Protein AF-A0AAW1P3S4-F1 (afdb_monomer_lite)

pLDDT: mean 70.63, std 23.78, range [25.47, 98.31]

Radius of gyration: 31.67 Å; chains: 1; bounding box: 69×61×86 Å

Organism: NCBI:txid41462

Sequence (325 aa):
MLLPRWRQVPISRTLTPLRHSQPLQQLAGEISSHFHPIKAVQPSPVVWQQAASTSLLALCNQLYSINLAQPHHYIGNRYQAPRGQLGAGMKVVLEMVEVKNTSPFQQHATMTRRGKPRVHYALSDRGPRQQVPTYWVPQLQMEMLAGGASSALLVSRSATKGMTLFRMARDDSYLRQMLAIISRFYRTYVRRNCRPPYNMFSERPDYQQFLRHTASLARETPALLHQPVLPGRRAVHRIFAEWEGSHFRDGQEVDHENGNYLDNTRGNLHAVSRTENLRNRGLLASNTSGYKGVSWSGRNQKWEARVRVNGRQTFLCYFNSAMEV

InterPro domains:
  IPR011335 Restriction endonuclease type II-like [SSF52980] (129-193)
  IPR011604 PD-(D/E)XK endonuclease-like domain superfamily [G3DSA:3.90.320.10] (67-194)
  IPR044925 His-Me finger superfamily [SSF54060] (235-282)

Structure (mmCIF, N/CA/C/O backbone):
data_AF-A0AAW1P3S4-F1
#
_entry.id   AF-A0AAW1P3S4-F1
#
loop_
_atom_site.group_PDB
_atom_site.id
_atom_site.type_symbol
_atom_site.label_atom_id
_atom_site.label_alt_id
_atom_site.label_comp_id
_atom_site.label_asym_id
_atom_site.label_entity_id
_atom_site.label_seq_id
_atom_site.pdbx_PDB_ins_code
_atom_site.Cartn_x
_atom_site.Cartn_y
_atom_site.Cartn_z
_atom_site.occupancy
_atom_site.B_iso_or_equiv
_atom_site.auth_seq_id
_atom_site.auth_comp_id
_atom_site.auth_asym_id
_atom_site.auth_atom_id
_atom_site.pdbx_PDB_model_num
ATOM 1 N N . MET A 1 1 ? 31.828 6.761 11.246 1.00 32.53 1 MET A N 1
ATOM 2 C CA . MET A 1 1 ? 30.694 6.146 10.520 1.00 32.53 1 MET A CA 1
ATOM 3 C C . MET A 1 1 ? 31.063 4.697 10.244 1.00 32.53 1 MET A C 1
ATOM 5 O O . MET A 1 1 ? 31.943 4.455 9.434 1.00 32.53 1 MET A O 1
ATOM 9 N N . LEU A 1 2 ? 30.498 3.751 10.996 1.00 25.83 2 LEU A N 1
ATOM 10 C CA . LEU A 1 2 ? 30.791 2.319 10.873 1.00 25.83 2 LEU A CA 1
ATOM 11 C C . LEU A 1 2 ? 29.570 1.639 10.247 1.00 25.83 2 LEU A C 1
ATOM 13 O O . LEU A 1 2 ? 28.498 1.634 10.844 1.00 25.83 2 LEU A O 1
ATOM 17 N N . LEU A 1 3 ? 29.732 1.118 9.031 1.00 25.80 3 LEU A N 1
ATOM 18 C CA . LEU A 1 3 ? 28.749 0.271 8.351 1.00 25.80 3 LEU A CA 1
ATOM 19 C C . LEU A 1 3 ? 28.981 -1.200 8.745 1.00 25.80 3 LEU A C 1
ATOM 21 O O . LEU A 1 3 ? 30.133 -1.589 8.968 1.00 25.80 3 LEU A O 1
ATOM 25 N N . PRO A 1 4 ? 27.935 -2.042 8.818 1.00 28.98 4 PRO A N 1
ATOM 26 C CA . PRO A 1 4 ? 28.106 -3.450 9.138 1.00 28.98 4 PRO A CA 1
ATOM 27 C C . PRO A 1 4 ? 28.805 -4.187 7.985 1.00 28.98 4 PRO A C 1
ATOM 29 O O . PRO A 1 4 ? 28.367 -4.154 6.835 1.00 28.98 4 PRO A O 1
ATOM 32 N N . ARG A 1 5 ? 29.916 -4.859 8.316 1.00 25.47 5 ARG A N 1
ATOM 33 C CA . ARG A 1 5 ? 30.630 -5.800 7.446 1.00 25.47 5 ARG A CA 1
ATOM 34 C C . ARG A 1 5 ? 29.744 -7.021 7.195 1.00 25.47 5 ARG A C 1
ATOM 36 O O . ARG A 1 5 ? 29.386 -7.722 8.139 1.00 25.47 5 ARG A O 1
ATOM 43 N N . TRP A 1 6 ? 29.456 -7.317 5.932 1.00 27.09 6 TRP A N 1
ATOM 44 C CA . TRP A 1 6 ? 28.942 -8.622 5.523 1.00 27.09 6 TRP A CA 1
ATOM 45 C C . TRP A 1 6 ? 30.033 -9.666 5.795 1.00 27.09 6 TRP A C 1
ATOM 47 O O . TRP A 1 6 ? 31.098 -9.625 5.178 1.00 27.09 6 TRP A O 1
ATOM 57 N N . ARG A 1 7 ? 29.812 -10.562 6.765 1.00 26.94 7 ARG A N 1
ATOM 58 C CA . ARG A 1 7 ? 30.702 -11.706 6.992 1.00 26.94 7 ARG A CA 1
ATOM 59 C C . ARG A 1 7 ? 30.534 -12.682 5.828 1.00 26.94 7 ARG A C 1
ATOM 61 O O . ARG A 1 7 ? 29.434 -13.163 5.579 1.00 26.94 7 ARG A O 1
ATOM 68 N N . GLN A 1 8 ? 31.632 -12.957 5.129 1.00 29.44 8 GLN A N 1
ATOM 69 C CA . GLN A 1 8 ? 31.740 -14.101 4.232 1.00 29.44 8 GLN A CA 1
ATOM 70 C C . GLN A 1 8 ? 31.578 -15.378 5.064 1.00 29.44 8 GLN A C 1
ATOM 72 O O . GLN A 1 8 ? 32.288 -15.562 6.052 1.00 29.44 8 GLN A O 1
ATOM 77 N N . VAL A 1 9 ? 30.642 -16.244 4.680 1.00 27.80 9 VAL A N 1
ATOM 78 C CA . VAL A 1 9 ? 30.595 -17.624 5.173 1.00 27.80 9 VAL A CA 1
ATOM 79 C C . VAL A 1 9 ? 31.519 -18.444 4.264 1.00 27.80 9 VAL A C 1
ATOM 81 O O . VAL A 1 9 ? 31.334 -18.400 3.045 1.00 27.80 9 VAL A O 1
ATOM 84 N N . PRO A 1 10 ? 32.537 -19.141 4.797 1.00 28.09 10 PRO A N 1
ATOM 85 C CA . PRO A 1 10 ? 33.419 -19.958 3.979 1.00 28.09 10 PRO A CA 1
ATOM 86 C C . PRO A 1 10 ? 32.673 -21.206 3.493 1.00 28.09 10 PRO A C 1
ATOM 88 O O . PRO A 1 10 ? 32.107 -21.953 4.286 1.00 28.09 10 PRO A O 1
ATOM 91 N N . ILE A 1 11 ? 32.691 -21.434 2.180 1.00 29.59 11 ILE A N 1
ATOM 92 C CA . ILE A 1 11 ? 32.280 -22.702 1.571 1.00 29.59 11 ILE A CA 1
ATOM 93 C C . ILE A 1 11 ? 33.420 -23.691 1.835 1.00 29.59 11 ILE A C 1
ATOM 95 O O . ILE A 1 11 ? 34.515 -23.521 1.290 1.00 29.59 11 ILE A O 1
ATOM 99 N N . SER A 1 12 ? 33.201 -24.693 2.690 1.00 30.30 12 SER A N 1
ATOM 100 C CA . SER A 1 12 ? 34.172 -25.772 2.858 1.00 30.30 12 SER A CA 1
ATOM 101 C C . SER A 1 12 ? 34.238 -26.596 1.570 1.00 30.30 12 SER A C 1
ATOM 103 O O . SER A 1 12 ? 33.236 -27.044 1.013 1.00 30.30 12 SER A O 1
ATOM 105 N N . ARG A 1 13 ? 35.461 -26.741 1.058 1.00 38.34 13 ARG A N 1
ATOM 106 C CA . ARG A 1 13 ? 35.806 -27.598 -0.072 1.00 38.34 13 ARG A CA 1
ATOM 107 C C . ARG A 1 13 ? 35.905 -29.042 0.412 1.00 38.34 13 ARG A C 1
ATOM 109 O O . ARG A 1 13 ? 36.938 -29.409 0.955 1.00 38.34 13 ARG A O 1
ATOM 116 N N . THR A 1 14 ? 34.901 -29.856 0.121 1.00 32.72 14 THR A N 1
ATOM 117 C CA . THR A 1 14 ? 35.068 -31.304 -0.077 1.00 32.72 14 THR A CA 1
ATOM 118 C C . THR A 1 14 ? 34.010 -31.792 -1.063 1.00 32.72 14 THR A C 1
ATOM 120 O O . THR A 1 14 ? 32.901 -32.155 -0.690 1.00 32.72 14 THR A O 1
ATOM 123 N N . LEU A 1 15 ? 34.350 -31.787 -2.352 1.00 28.27 15 LEU A N 1
ATOM 124 C CA . LEU A 1 15 ? 33.624 -32.553 -3.363 1.00 28.27 15 LEU A CA 1
ATOM 125 C C . LEU A 1 15 ? 34.588 -33.576 -3.956 1.00 28.27 15 LEU A C 1
ATOM 127 O O . LEU A 1 15 ? 35.464 -33.241 -4.751 1.00 28.27 15 LEU A O 1
ATOM 131 N N . THR A 1 16 ? 34.429 -34.823 -3.528 1.00 32.97 16 THR A N 1
ATOM 132 C CA . THR A 1 16 ? 34.962 -36.011 -4.199 1.00 32.97 16 THR A CA 1
ATOM 133 C C . THR A 1 16 ? 34.108 -36.265 -5.451 1.00 32.97 16 THR A C 1
ATOM 135 O O . THR A 1 16 ? 32.886 -36.112 -5.377 1.00 32.97 16 THR A O 1
ATOM 138 N N . PRO A 1 17 ? 34.683 -36.630 -6.611 1.00 28.86 17 PRO A N 1
ATOM 139 C CA . PRO A 1 17 ? 33.903 -36.792 -7.832 1.00 28.86 17 PRO A CA 1
ATOM 140 C C . PRO A 1 17 ? 33.166 -38.137 -7.816 1.00 28.86 17 PRO A C 1
ATOM 142 O O . PRO A 1 17 ? 33.795 -39.194 -7.776 1.00 28.86 17 PRO A O 1
ATOM 145 N N . LEU A 1 18 ? 31.833 -38.111 -7.869 1.00 27.66 18 LEU A N 1
ATOM 146 C CA . LEU A 1 18 ? 31.027 -39.321 -8.030 1.00 27.66 18 LEU A CA 1
ATOM 147 C C . LEU A 1 18 ? 30.919 -39.691 -9.513 1.00 27.66 18 LEU A C 1
ATOM 149 O O . LEU A 1 18 ? 30.417 -38.926 -10.336 1.00 27.66 18 LEU A O 1
ATOM 153 N N . ARG A 1 19 ? 31.429 -40.887 -9.825 1.00 28.84 19 ARG A N 1
ATOM 154 C CA . ARG A 1 19 ? 31.231 -41.596 -11.091 1.00 28.84 19 ARG A CA 1
ATOM 155 C C . ARG A 1 19 ? 29.779 -42.073 -11.216 1.00 28.84 19 ARG A C 1
ATOM 157 O O . ARG A 1 19 ? 29.064 -42.222 -10.233 1.00 28.84 19 ARG A O 1
ATOM 164 N N . HIS A 1 20 ? 29.394 -42.299 -12.466 1.00 34.53 20 HIS A N 1
ATOM 165 C CA . HIS A 1 20 ? 28.090 -42.734 -12.953 1.00 34.53 20 HIS A CA 1
ATOM 166 C C . HIS A 1 20 ? 27.437 -43.931 -12.224 1.00 34.53 20 HIS A C 1
ATOM 168 O O . HIS A 1 20 ? 28.114 -44.811 -11.702 1.00 34.53 20 HIS A O 1
ATOM 174 N N . SER A 1 21 ? 26.102 -43.964 -12.379 1.00 34.25 21 SER A N 1
ATOM 175 C CA . SER A 1 21 ? 25.133 -45.079 -12.296 1.00 34.25 21 SER A CA 1
ATOM 176 C C . SER A 1 21 ? 24.647 -45.570 -10.920 1.00 34.25 21 SER A C 1
ATOM 178 O O . SER A 1 21 ? 25.308 -46.395 -10.309 1.00 34.25 21 SER A O 1
ATOM 180 N N . GLN A 1 22 ? 23.440 -45.135 -10.498 1.00 32.16 22 GLN A N 1
ATOM 181 C CA . GLN A 1 22 ? 22.228 -45.955 -10.208 1.00 32.16 22 GLN A CA 1
ATOM 182 C C . GLN A 1 22 ? 21.102 -45.141 -9.487 1.00 32.16 22 GLN A C 1
ATOM 184 O O . GLN A 1 22 ? 21.374 -44.032 -9.028 1.00 32.16 22 GLN A O 1
ATOM 189 N N . PRO A 1 23 ? 19.820 -45.596 -9.483 1.00 35.31 23 PRO A N 1
ATOM 190 C CA . PRO A 1 23 ? 18.620 -44.746 -9.338 1.00 35.31 23 PRO A CA 1
ATOM 191 C C . PRO A 1 23 ? 18.253 -44.332 -7.898 1.00 35.31 23 PRO A C 1
ATOM 193 O O . PRO A 1 23 ? 18.252 -45.139 -6.973 1.00 35.31 23 PRO A O 1
ATOM 196 N N . LEU A 1 24 ? 17.830 -43.073 -7.733 1.00 31.33 24 LEU A N 1
ATOM 197 C CA . LEU A 1 24 ? 17.338 -42.472 -6.484 1.00 31.33 24 LEU A CA 1
ATOM 198 C C . LEU A 1 24 ? 15.913 -42.945 -6.128 1.00 31.33 24 LEU A C 1
ATOM 200 O O . LEU A 1 24 ? 14.937 -42.254 -6.415 1.00 31.33 24 LEU A O 1
ATOM 204 N N . GLN A 1 25 ? 15.787 -44.097 -5.465 1.00 38.25 25 GLN A N 1
ATOM 205 C CA . GLN A 1 25 ? 14.556 -44.480 -4.747 1.00 38.25 25 GLN A CA 1
ATOM 206 C C . GLN A 1 25 ? 14.759 -44.878 -3.273 1.00 38.25 25 GLN A C 1
ATOM 208 O O . GLN A 1 25 ? 13.800 -45.255 -2.610 1.00 38.25 25 GLN A O 1
ATOM 213 N N . GLN A 1 26 ? 15.952 -44.716 -2.693 1.00 38.59 26 GLN A N 1
ATOM 214 C CA . GLN A 1 26 ? 16.195 -45.053 -1.280 1.00 38.59 26 GLN A CA 1
ATOM 215 C C . GLN A 1 26 ? 16.957 -43.962 -0.519 1.00 38.59 26 GLN A C 1
ATOM 217 O O . GLN A 1 26 ? 18.059 -44.177 -0.031 1.00 38.59 26 GLN A O 1
ATOM 222 N N . LEU A 1 27 ? 16.355 -42.776 -0.385 1.00 31.92 27 LEU A N 1
ATOM 223 C CA . LEU A 1 27 ? 16.784 -41.804 0.633 1.00 31.92 27 LEU A CA 1
ATOM 224 C C . LEU A 1 27 ? 15.627 -40.900 1.092 1.00 31.92 27 LEU A C 1
ATOM 226 O O . LEU A 1 27 ? 15.737 -39.680 1.140 1.00 31.92 27 LEU A O 1
ATOM 230 N N . ALA A 1 28 ? 14.486 -41.516 1.407 1.00 32.09 28 ALA A N 1
ATOM 231 C CA . ALA A 1 28 ? 13.336 -40.856 2.037 1.00 32.09 28 ALA A CA 1
ATOM 232 C C . ALA A 1 28 ? 13.070 -41.372 3.471 1.00 32.09 28 ALA A C 1
ATOM 234 O O . ALA A 1 28 ? 12.001 -41.137 4.023 1.00 32.09 28 ALA A O 1
ATOM 235 N N . GLY A 1 29 ? 14.028 -42.091 4.073 1.00 38.75 29 GLY A N 1
ATOM 236 C CA . GLY A 1 29 ? 13.798 -42.895 5.280 1.00 38.75 29 GLY A CA 1
ATOM 237 C C . GLY A 1 29 ? 14.190 -42.299 6.638 1.00 38.75 29 GLY A C 1
ATOM 238 O O . GLY A 1 29 ? 13.761 -42.850 7.641 1.00 38.75 29 GLY A O 1
ATOM 239 N N . GLU A 1 30 ? 14.959 -41.205 6.735 1.00 35.44 30 GLU A N 1
ATOM 240 C CA . GLU A 1 30 ? 15.585 -40.837 8.031 1.00 35.44 30 GLU A CA 1
ATOM 241 C C . GLU A 1 30 ? 15.463 -39.362 8.466 1.00 35.44 30 GLU A C 1
ATOM 243 O O . GLU A 1 30 ? 16.254 -38.876 9.268 1.00 35.44 30 GLU A O 1
ATOM 248 N N . ILE A 1 31 ? 14.427 -38.633 8.031 1.00 33.66 31 ILE A N 1
ATOM 249 C CA . ILE A 1 31 ? 14.094 -37.304 8.603 1.00 33.66 31 ILE A CA 1
ATOM 250 C C . ILE A 1 31 ? 12.590 -37.207 8.920 1.00 33.66 31 ILE A C 1
ATOM 252 O O . ILE A 1 31 ? 11.919 -36.243 8.570 1.00 33.66 31 ILE A O 1
ATOM 256 N N . SER A 1 32 ? 12.025 -38.239 9.559 1.00 34.56 32 SER A N 1
ATOM 257 C CA . SER A 1 32 ? 10.592 -38.282 9.915 1.00 34.56 32 SER A CA 1
ATOM 258 C C . SER A 1 32 ? 10.304 -38.616 11.388 1.00 34.56 32 SER A C 1
ATOM 260 O O . SER A 1 32 ? 9.153 -38.884 11.729 1.00 34.56 32 SER A O 1
ATOM 262 N N . SER A 1 33 ? 11.292 -38.591 12.290 1.00 35.25 33 SER A N 1
ATOM 263 C CA . SER A 1 33 ? 11.077 -39.032 13.681 1.00 35.25 33 SER A CA 1
ATOM 264 C C . SER A 1 33 ? 10.921 -37.928 14.732 1.00 35.25 33 SER A C 1
ATOM 266 O O . SER A 1 33 ? 10.805 -38.274 15.900 1.00 35.25 33 SER A O 1
ATOM 268 N N . HIS A 1 34 ? 10.894 -36.630 14.390 1.00 36.50 34 HIS A N 1
ATOM 269 C CA . HIS A 1 34 ? 10.850 -35.580 15.430 1.00 36.50 34 HIS A CA 1
ATOM 270 C C . HIS A 1 34 ? 9.736 -34.527 15.346 1.00 36.50 34 HIS A C 1
ATOM 272 O O . HIS A 1 34 ? 9.651 -33.721 16.264 1.00 36.50 34 HIS A O 1
ATOM 278 N N . PHE A 1 35 ? 8.822 -34.548 14.366 1.00 31.77 35 PHE A N 1
ATOM 279 C CA . PHE A 1 35 ? 7.627 -33.683 14.405 1.00 31.77 35 PHE A CA 1
ATOM 280 C C . PHE A 1 35 ? 6.408 -34.326 13.711 1.00 31.77 35 PHE A C 1
ATOM 282 O O . PHE A 1 35 ? 6.523 -34.900 12.631 1.00 31.77 35 PHE A O 1
ATOM 289 N N . HIS A 1 36 ? 5.236 -34.231 14.345 1.00 31.06 36 HIS A N 1
ATOM 290 C CA . HIS A 1 36 ? 3.894 -34.652 13.893 1.00 31.06 36 HIS A CA 1
ATOM 291 C C . HIS A 1 36 ? 2.890 -33.530 14.299 1.00 31.06 36 HIS A C 1
ATOM 293 O O . HIS A 1 36 ? 3.212 -32.757 15.199 1.00 31.06 36 HIS A O 1
ATOM 299 N N . PRO A 1 37 ? 1.706 -33.361 13.665 1.00 32.31 37 PRO A N 1
ATOM 300 C CA . PRO A 1 37 ? 1.516 -32.495 12.491 1.00 32.31 37 PRO A CA 1
ATOM 301 C C . PRO A 1 37 ? 0.353 -31.474 12.629 1.00 32.31 37 PRO A C 1
ATOM 303 O O . PRO A 1 37 ? -0.570 -31.664 13.413 1.00 32.31 37 PRO A O 1
ATOM 306 N N . ILE A 1 38 ? 0.301 -30.453 11.760 1.00 26.34 38 ILE A N 1
ATOM 307 C CA . ILE A 1 38 ? -0.969 -29.808 11.358 1.00 26.34 38 ILE A CA 1
ATOM 308 C C . ILE A 1 38 ? -1.072 -29.906 9.831 1.00 26.34 38 ILE A C 1
ATOM 310 O O . ILE A 1 38 ? -0.147 -29.542 9.110 1.00 26.34 38 ILE A O 1
ATOM 314 N N . LYS A 1 39 ? -2.183 -30.479 9.354 1.00 29.64 39 LYS A N 1
ATOM 315 C CA . LYS A 1 39 ? -2.446 -30.874 7.960 1.00 29.64 39 LYS A CA 1
ATOM 316 C C . LYS A 1 39 ? -2.253 -29.715 6.969 1.00 29.64 39 LYS A C 1
ATOM 318 O O . LYS A 1 39 ? -3.087 -28.816 6.901 1.00 29.64 39 LYS A O 1
ATOM 323 N N . ALA A 1 40 ? -1.217 -29.802 6.138 1.00 29.44 40 ALA A N 1
ATOM 324 C CA . ALA A 1 40 ? -1.122 -29.061 4.886 1.00 29.44 40 ALA A CA 1
ATOM 325 C C . ALA A 1 40 ? -1.753 -29.895 3.761 1.00 29.44 40 ALA A C 1
ATOM 327 O O . ALA A 1 40 ? -1.379 -31.049 3.543 1.00 29.44 40 ALA A O 1
ATOM 328 N N . VAL A 1 41 ? -2.719 -29.313 3.051 1.00 32.00 41 VAL A N 1
ATOM 329 C CA . VAL A 1 41 ? -3.206 -29.840 1.772 1.00 32.00 41 VAL A CA 1
ATOM 330 C C . VAL A 1 41 ? -2.050 -29.742 0.773 1.00 32.00 41 VAL A C 1
ATOM 332 O O . VAL A 1 41 ? -1.532 -28.655 0.527 1.00 32.00 41 VAL A O 1
ATOM 335 N N . GLN A 1 42 ? -1.616 -30.886 0.244 1.00 28.36 42 GLN A N 1
ATOM 336 C CA . GLN A 1 42 ? -0.572 -30.989 -0.777 1.00 28.36 42 GLN A CA 1
ATOM 337 C C . GLN A 1 42 ? -0.988 -30.207 -2.039 1.00 28.36 42 GLN A C 1
ATOM 339 O O . GLN A 1 42 ? -2.060 -30.487 -2.583 1.00 28.36 42 GLN A O 1
ATOM 344 N N . PRO A 1 43 ? -0.182 -29.258 -2.550 1.00 31.72 43 PRO A N 1
ATOM 345 C CA . PRO A 1 43 ? -0.385 -28.747 -3.895 1.00 31.72 43 PRO A CA 1
ATOM 346 C C . PRO A 1 43 ? -0.000 -29.832 -4.912 1.00 31.72 43 PRO A C 1
ATOM 348 O O . PRO A 1 43 ? 1.068 -30.435 -4.831 1.00 31.72 43 PRO A O 1
ATOM 351 N N . SER A 1 44 ? -0.893 -30.071 -5.874 1.00 28.72 44 SER A N 1
ATOM 352 C CA . SER A 1 44 ? -0.665 -30.942 -7.032 1.00 28.72 44 SER A CA 1
ATOM 353 C C . SER A 1 44 ? 0.661 -30.599 -7.735 1.00 28.72 44 SER A C 1
ATOM 355 O O . SER A 1 44 ? 0.932 -29.413 -7.955 1.00 28.72 44 SER A O 1
ATOM 357 N N . PRO A 1 45 ? 1.468 -31.593 -8.150 1.00 33.50 45 PRO A N 1
ATOM 358 C CA . PRO A 1 45 ? 2.723 -31.355 -8.845 1.00 33.50 45 PRO A CA 1
ATOM 359 C C . PRO A 1 45 ? 2.433 -30.876 -10.271 1.00 33.50 45 PRO A C 1
ATOM 361 O O . PRO A 1 45 ? 2.232 -31.668 -11.188 1.00 33.50 45 PRO A O 1
ATOM 364 N N . VAL A 1 46 ? 2.415 -29.560 -10.481 1.00 35.59 46 VAL A N 1
ATOM 365 C CA . VAL A 1 46 ? 2.610 -29.016 -11.827 1.00 35.59 46 VAL A CA 1
ATOM 366 C C . VAL A 1 46 ? 4.094 -29.179 -12.152 1.00 35.59 46 VAL A C 1
ATOM 368 O O . VAL A 1 46 ? 4.966 -28.645 -11.473 1.00 35.59 46 VAL A O 1
ATOM 371 N N . VAL A 1 47 ? 4.347 -30.010 -13.156 1.00 32.66 47 VAL A N 1
ATOM 372 C CA . VAL A 1 47 ? 5.637 -30.433 -13.706 1.00 32.66 47 VAL A CA 1
ATOM 373 C C . VAL A 1 47 ? 6.627 -29.263 -13.853 1.00 32.66 47 VAL A C 1
ATOM 375 O O . VAL A 1 47 ? 6.485 -28.430 -14.742 1.00 32.66 47 VAL A O 1
ATOM 378 N N . TRP A 1 48 ? 7.679 -29.234 -13.027 1.00 33.16 48 TRP A N 1
ATOM 379 C CA . TRP A 1 48 ? 8.797 -28.273 -13.119 1.00 33.16 48 TRP A CA 1
ATOM 380 C C . TRP A 1 48 ? 10.078 -28.866 -13.736 1.00 33.16 48 TRP A C 1
ATOM 382 O O . TRP A 1 48 ? 11.164 -28.322 -13.554 1.00 33.16 48 TRP A O 1
ATOM 392 N N . GLN A 1 49 ? 9.994 -29.977 -14.474 1.00 30.88 49 GLN A N 1
ATOM 393 C CA . GLN A 1 49 ? 11.190 -30.715 -14.918 1.00 30.88 49 GLN A CA 1
ATOM 394 C C . GLN A 1 49 ? 11.612 -30.541 -16.388 1.00 30.88 49 GLN A C 1
ATOM 396 O O . GLN A 1 49 ? 12.534 -31.222 -16.821 1.00 30.88 49 GLN A O 1
ATOM 401 N N . GLN A 1 50 ? 11.052 -29.596 -17.154 1.00 29.56 50 GLN A N 1
ATOM 402 C CA . GLN A 1 50 ? 11.453 -29.408 -18.565 1.00 29.56 50 GLN A CA 1
ATOM 403 C C . GLN A 1 50 ? 11.670 -27.957 -19.030 1.00 29.56 50 GLN A C 1
ATOM 405 O O . GLN A 1 50 ? 11.664 -27.681 -20.224 1.00 29.56 50 GLN A O 1
ATOM 410 N N . ALA A 1 51 ? 11.953 -27.012 -18.130 1.00 34.03 51 ALA A N 1
ATOM 411 C CA . ALA A 1 51 ? 12.305 -25.637 -18.521 1.00 34.03 51 ALA A CA 1
ATOM 412 C C . ALA A 1 51 ? 13.828 -25.396 -18.583 1.00 34.03 51 ALA A C 1
ATOM 414 O O . ALA A 1 51 ? 14.327 -24.349 -18.179 1.00 34.03 51 ALA A O 1
ATOM 415 N N . ALA A 1 52 ? 14.583 -26.367 -19.098 1.00 37.72 52 ALA A N 1
ATOM 416 C CA . ALA A 1 52 ? 16.005 -26.222 -19.403 1.00 37.72 52 ALA A CA 1
ATOM 417 C C . ALA A 1 52 ? 16.204 -25.955 -20.908 1.00 37.72 52 ALA A C 1
ATOM 419 O O . ALA A 1 52 ? 16.839 -26.748 -21.588 1.00 37.72 52 ALA A O 1
ATOM 420 N N . SER A 1 53 ? 15.627 -24.869 -21.443 1.00 38.66 53 SER A N 1
ATOM 421 C CA . SER A 1 53 ? 16.013 -24.280 -22.751 1.00 38.66 53 SER A CA 1
ATOM 422 C C . SER A 1 53 ? 15.203 -23.041 -23.167 1.00 38.66 53 SER A C 1
ATOM 424 O O . SER A 1 53 ? 15.634 -22.306 -24.057 1.00 38.66 53 SER A O 1
ATOM 426 N N . THR A 1 54 ? 14.073 -22.724 -22.535 1.00 40.03 54 THR A N 1
ATOM 427 C CA . THR A 1 54 ? 13.272 -21.551 -22.911 1.00 40.03 54 THR A CA 1
ATOM 428 C C . THR A 1 54 ? 13.902 -20.258 -22.392 1.00 40.03 54 THR A C 1
ATOM 430 O O . THR A 1 54 ? 14.126 -20.066 -21.198 1.00 40.03 54 THR A O 1
ATOM 433 N N . SER A 1 55 ? 14.220 -19.334 -23.303 1.00 47.69 55 SER A N 1
ATOM 434 C CA . SER A 1 55 ? 14.711 -18.007 -22.919 1.00 47.69 55 SER A CA 1
ATOM 435 C C . SER A 1 55 ? 13.694 -17.309 -22.003 1.00 47.69 55 SER A C 1
ATOM 437 O O . SER A 1 55 ? 12.494 -17.490 -22.169 1.00 47.69 55 SER A O 1
ATOM 439 N N . LEU A 1 56 ? 14.138 -16.462 -21.069 1.00 44.00 56 LEU A N 1
ATOM 440 C CA . LEU A 1 56 ? 13.243 -15.672 -20.202 1.00 44.00 56 LEU A CA 1
ATOM 441 C C . LEU A 1 56 ? 12.174 -14.890 -21.003 1.00 44.00 56 LEU A C 1
ATOM 443 O O . LEU A 1 56 ? 11.085 -14.641 -20.506 1.00 44.00 56 LEU A O 1
ATOM 447 N N . LEU A 1 57 ? 12.476 -14.557 -22.265 1.00 40.31 57 LEU A N 1
ATOM 448 C CA . LEU A 1 57 ? 11.547 -13.951 -23.218 1.00 40.31 57 LEU A CA 1
ATOM 449 C C . LEU A 1 57 ? 10.434 -14.924 -23.636 1.00 40.31 57 LEU A C 1
ATOM 451 O O . LEU A 1 57 ? 9.294 -14.507 -23.747 1.00 40.31 57 LEU A O 1
ATOM 455 N N . ALA A 1 58 ? 10.735 -16.211 -23.808 1.00 42.84 58 ALA A N 1
ATOM 456 C CA . ALA A 1 58 ? 9.737 -17.251 -24.033 1.00 42.84 58 ALA A CA 1
ATOM 457 C C . ALA A 1 58 ? 8.878 -17.492 -22.787 1.00 42.84 58 ALA A C 1
ATOM 459 O O . ALA A 1 58 ? 7.677 -17.635 -22.936 1.00 42.84 58 ALA A O 1
ATOM 460 N N . LEU A 1 59 ? 9.442 -17.436 -21.572 1.00 47.66 59 LEU A N 1
ATOM 461 C CA . LEU A 1 59 ? 8.648 -17.495 -20.336 1.00 47.66 59 LEU A CA 1
ATOM 462 C C . LEU A 1 59 ? 7.735 -16.264 -20.197 1.00 47.66 59 LEU A C 1
ATOM 464 O O . LEU A 1 59 ? 6.561 -16.399 -19.878 1.00 47.66 59 LEU A O 1
ATOM 468 N N . CYS A 1 60 ? 8.243 -15.063 -20.490 1.00 44.56 60 CYS A N 1
ATOM 469 C CA . CYS A 1 60 ? 7.449 -13.832 -20.477 1.00 44.56 60 CYS A CA 1
ATOM 470 C C . CYS A 1 60 ? 6.367 -13.835 -21.564 1.00 44.56 60 CYS A C 1
ATOM 472 O O . CYS A 1 60 ? 5.233 -13.461 -21.288 1.00 44.56 60 CYS A O 1
ATOM 474 N N . ASN A 1 61 ? 6.691 -14.297 -22.774 1.00 44.69 61 ASN A N 1
ATOM 475 C CA 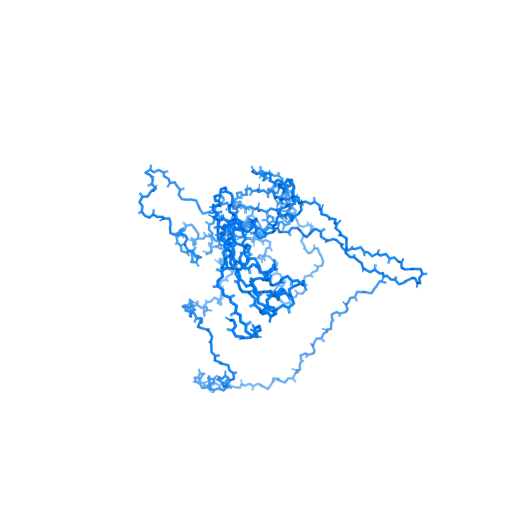. ASN A 1 61 ? 5.732 -14.447 -23.865 1.00 44.69 61 ASN A CA 1
ATOM 476 C C . ASN A 1 61 ? 4.710 -15.539 -23.549 1.00 44.69 61 ASN A C 1
ATOM 478 O O . ASN A 1 61 ? 3.542 -15.351 -23.832 1.00 44.69 61 ASN A O 1
ATOM 482 N N . GLN A 1 62 ? 5.107 -16.631 -22.899 1.00 45.28 62 GLN A N 1
ATOM 483 C CA . GLN A 1 62 ? 4.205 -17.691 -22.458 1.00 45.28 62 GLN A CA 1
ATOM 484 C C . GLN A 1 62 ? 3.275 -17.195 -21.344 1.00 45.28 62 GLN A C 1
ATOM 486 O O . GLN A 1 62 ? 2.079 -17.439 -21.419 1.00 45.28 62 GLN A O 1
ATOM 491 N N . LEU A 1 63 ? 3.767 -16.419 -20.373 1.00 43.97 63 LEU A N 1
ATOM 492 C CA . LEU A 1 63 ? 2.930 -15.748 -19.368 1.00 43.97 63 LEU A CA 1
ATOM 493 C C . LEU A 1 63 ? 1.981 -14.718 -20.004 1.00 43.97 63 LEU A C 1
ATOM 495 O O . LEU A 1 63 ? 0.827 -14.613 -19.597 1.00 43.97 63 LEU A O 1
ATOM 499 N N . TYR A 1 64 ? 2.438 -13.995 -21.030 1.00 45.06 64 TYR A N 1
ATOM 500 C CA . TYR A 1 64 ? 1.620 -13.054 -21.800 1.00 45.06 64 TYR A CA 1
ATOM 501 C C . TYR A 1 64 ? 0.534 -13.775 -22.623 1.00 45.06 64 TYR A C 1
ATOM 503 O O . TYR A 1 64 ? -0.626 -13.371 -22.604 1.00 45.06 64 TYR A O 1
ATOM 511 N N . SER A 1 65 ? 0.878 -14.887 -23.278 1.00 44.41 65 SER A N 1
ATOM 512 C CA . SER A 1 65 ? -0.033 -15.725 -24.066 1.00 44.41 65 SER A CA 1
ATOM 513 C C . SER A 1 65 ? -1.034 -16.493 -23.202 1.00 44.41 65 SER A C 1
ATOM 515 O O . SER A 1 65 ? -2.194 -16.593 -23.584 1.00 44.41 65 SER A O 1
ATOM 517 N N . ILE A 1 66 ? -0.633 -16.990 -22.026 1.00 45.34 66 ILE A N 1
ATOM 518 C CA . ILE A 1 66 ? -1.538 -17.639 -21.061 1.00 45.34 66 ILE A CA 1
ATOM 519 C C . ILE A 1 66 ? -2.589 -16.635 -20.565 1.00 45.34 66 ILE A C 1
ATOM 521 O O . ILE A 1 66 ? -3.770 -16.968 -20.515 1.00 45.34 66 ILE A O 1
ATOM 525 N N . ASN A 1 67 ? -2.188 -15.389 -20.289 1.00 40.94 67 ASN A N 1
ATOM 526 C CA . ASN A 1 67 ? -3.111 -14.327 -19.874 1.00 40.94 67 ASN A CA 1
ATOM 527 C C . ASN A 1 67 ? -4.101 -13.903 -20.970 1.00 40.94 67 ASN A C 1
ATOM 529 O O . ASN A 1 67 ? -5.230 -13.538 -20.659 1.00 40.94 67 ASN A O 1
ATOM 533 N N . LEU A 1 68 ? -3.694 -13.940 -22.243 1.00 41.88 68 LEU A N 1
ATOM 534 C CA . LEU A 1 68 ? -4.578 -13.632 -23.374 1.00 41.88 68 LEU A CA 1
ATOM 535 C C . LEU A 1 68 ? -5.506 -14.802 -23.740 1.00 41.88 68 LEU A C 1
ATOM 537 O O . LEU A 1 68 ? -6.598 -14.567 -24.249 1.00 41.88 68 LEU A O 1
ATOM 541 N N . ALA A 1 69 ? -5.091 -16.049 -23.488 1.00 34.84 69 ALA A N 1
ATOM 542 C CA . ALA A 1 69 ? -5.826 -17.245 -23.900 1.00 34.84 69 ALA A CA 1
ATOM 543 C C . ALA A 1 69 ? -6.769 -17.819 -22.827 1.00 34.84 69 ALA A C 1
ATOM 545 O O . ALA A 1 69 ? -7.676 -18.574 -23.174 1.00 34.84 69 ALA A O 1
ATOM 546 N N . GLN A 1 70 ? -6.566 -17.522 -21.536 1.00 37.50 70 GLN A N 1
ATOM 547 C CA . GLN A 1 70 ? -7.338 -18.120 -20.437 1.00 37.50 70 GLN A CA 1
ATOM 548 C C . GLN A 1 70 ? -7.521 -17.139 -19.257 1.00 37.50 70 GLN A C 1
ATOM 550 O O . GLN A 1 70 ? -6.759 -17.196 -18.292 1.00 37.50 70 GLN A O 1
ATOM 555 N N . PRO A 1 71 ? -8.572 -16.296 -19.241 1.00 37.81 71 PRO A N 1
ATOM 556 C CA . PRO A 1 71 ? -8.825 -15.355 -18.140 1.00 37.81 71 PRO A CA 1
ATOM 557 C C . PRO A 1 71 ? -9.221 -16.001 -16.790 1.00 37.81 71 PRO A C 1
ATOM 559 O O . PRO A 1 71 ? -9.594 -15.288 -15.862 1.00 37.81 71 PRO A O 1
ATOM 562 N N . HIS A 1 72 ? -9.233 -17.336 -16.655 1.00 39.53 72 HIS A N 1
ATOM 563 C CA . HIS A 1 72 ? -10.077 -18.012 -15.651 1.00 39.53 72 HIS A CA 1
ATOM 564 C C . HIS A 1 72 ? -9.388 -18.939 -14.639 1.00 39.53 72 HIS A C 1
ATOM 566 O O . HIS A 1 72 ? -10.083 -19.507 -13.791 1.00 39.53 72 HIS A O 1
ATOM 572 N N . HIS A 1 73 ? -8.062 -19.082 -14.649 1.00 33.88 73 HIS A N 1
ATOM 573 C CA . HIS A 1 73 ? -7.396 -20.052 -13.770 1.00 33.88 73 HIS A CA 1
ATOM 574 C C . HIS A 1 73 ? -6.259 -19.444 -12.939 1.00 33.88 73 HIS A C 1
ATOM 576 O O . HIS A 1 73 ? -5.101 -19.817 -13.079 1.00 33.88 73 HIS A O 1
ATOM 582 N N . TYR A 1 74 ? -6.612 -18.551 -12.008 1.00 36.09 74 TYR A N 1
ATOM 583 C CA . TYR A 1 74 ? -5.821 -18.330 -10.794 1.00 36.09 74 TYR A CA 1
ATOM 584 C C . TYR A 1 74 ? -6.636 -18.780 -9.573 1.00 36.09 74 TYR A C 1
ATOM 586 O O . TYR A 1 74 ? -7.779 -18.357 -9.384 1.00 36.09 74 TYR A O 1
ATOM 594 N N . ILE A 1 75 ? -6.065 -19.681 -8.768 1.00 36.38 75 ILE A N 1
ATOM 595 C CA . ILE A 1 75 ? -6.667 -20.234 -7.546 1.00 36.38 75 ILE A CA 1
ATOM 596 C C . ILE A 1 75 ? -6.147 -19.408 -6.361 1.00 36.38 75 ILE A C 1
ATOM 598 O O . ILE A 1 75 ? -5.251 -19.818 -5.633 1.00 36.38 75 ILE A O 1
ATOM 602 N N . GLY A 1 76 ? -6.683 -18.201 -6.203 1.00 30.66 76 GLY A N 1
ATOM 603 C CA . GLY A 1 76 ? -6.768 -17.525 -4.905 1.00 30.66 76 GLY A CA 1
ATOM 604 C C . GLY A 1 76 ? -8.192 -17.697 -4.381 1.00 30.66 76 GLY A C 1
ATOM 605 O O . GLY A 1 76 ? -9.098 -17.830 -5.204 1.00 30.66 76 GLY A O 1
ATOM 606 N N . ASN A 1 77 ? -8.390 -17.754 -3.056 1.00 31.84 77 ASN A N 1
ATOM 607 C CA . ASN A 1 77 ? -9.696 -17.950 -2.403 1.00 31.84 77 ASN A CA 1
ATOM 608 C C . ASN A 1 77 ? -10.817 -17.212 -3.154 1.00 31.84 77 ASN A C 1
ATOM 610 O O . ASN A 1 77 ? -10.962 -15.996 -3.039 1.00 31.84 77 ASN A O 1
ATOM 614 N N . ARG A 1 78 ? -11.586 -17.950 -3.967 1.00 35.53 78 ARG A N 1
ATOM 615 C CA . ARG A 1 78 ? -12.684 -17.380 -4.744 1.00 35.53 78 ARG A CA 1
ATOM 616 C C . ARG A 1 78 ? -13.744 -16.930 -3.754 1.00 35.53 78 ARG A C 1
ATOM 618 O O . ARG A 1 78 ? -14.409 -17.768 -3.150 1.00 35.53 78 ARG A O 1
ATOM 625 N N . TYR A 1 79 ? -13.958 -15.624 -3.654 1.00 38.59 79 TYR A N 1
ATOM 626 C CA . TYR A 1 79 ? -15.277 -15.135 -3.294 1.00 38.59 79 TYR A CA 1
ATOM 627 C C . TYR A 1 79 ? -16.232 -15.611 -4.396 1.00 38.59 79 TYR A C 1
ATOM 629 O O . TYR A 1 79 ? -16.200 -15.118 -5.525 1.00 38.59 79 TYR A O 1
ATOM 637 N N . GLN A 1 80 ? -17.010 -16.654 -4.114 1.00 37.38 80 GLN A N 1
ATOM 638 C CA . GLN A 1 80 ? -18.112 -17.046 -4.980 1.00 37.38 80 GLN A CA 1
ATOM 639 C C . GLN A 1 80 ? -19.225 -16.031 -4.741 1.00 37.38 80 GLN A C 1
ATOM 641 O O . GLN A 1 80 ? -19.889 -16.075 -3.708 1.00 37.38 80 GLN A O 1
ATOM 646 N N . ALA A 1 81 ? -19.403 -15.095 -5.676 1.00 39.47 81 ALA A N 1
ATOM 647 C CA . ALA A 1 81 ? -20.585 -14.245 -5.668 1.00 39.47 81 ALA A CA 1
ATOM 648 C C . ALA A 1 81 ? -21.833 -15.151 -5.606 1.00 39.47 81 ALA A C 1
ATOM 650 O O . ALA A 1 81 ? -21.867 -16.157 -6.329 1.00 39.47 81 ALA A O 1
ATOM 651 N N . PRO A 1 82 ? -22.835 -14.846 -4.761 1.00 40.97 82 PRO A N 1
ATOM 652 C CA . PRO A 1 82 ? -24.046 -15.649 -4.661 1.00 40.97 82 PRO A CA 1
ATOM 653 C C . PRO A 1 82 ? -24.646 -15.870 -6.054 1.00 40.97 82 PRO A C 1
ATOM 655 O O . PRO A 1 82 ? -25.000 -14.915 -6.753 1.00 40.97 82 PRO A O 1
ATOM 658 N N . ARG A 1 83 ? -24.725 -17.135 -6.488 1.00 40.97 83 ARG A N 1
ATOM 659 C CA . ARG A 1 83 ? -25.399 -17.509 -7.737 1.00 40.97 83 ARG A CA 1
ATOM 660 C C . ARG A 1 83 ? -26.874 -17.133 -7.596 1.00 40.97 83 ARG A C 1
ATOM 662 O O . ARG A 1 83 ? -27.613 -17.829 -6.912 1.00 40.97 83 ARG A O 1
ATOM 669 N N . GLY A 1 84 ? -27.276 -16.022 -8.213 1.00 45.44 84 GLY A N 1
ATOM 670 C CA . GLY A 1 84 ? -28.677 -15.589 -8.253 1.00 45.44 84 GLY A CA 1
ATOM 671 C C . GLY A 1 84 ? -28.935 -14.079 -8.270 1.00 45.44 84 GLY A C 1
ATOM 672 O O . GLY A 1 84 ? -30.088 -13.700 -8.418 1.00 45.44 84 GLY A O 1
ATOM 673 N N . GLN A 1 85 ? -27.920 -13.212 -8.135 1.00 44.72 85 GLN A N 1
ATOM 674 C CA . GLN A 1 85 ? -28.142 -11.754 -8.002 1.00 44.72 85 GLN A CA 1
ATOM 675 C C . GLN A 1 85 ? -27.407 -10.852 -9.007 1.00 44.72 85 GLN A C 1
ATOM 677 O O . GLN A 1 85 ? -27.485 -9.631 -8.896 1.00 44.72 85 GLN A O 1
ATOM 682 N N . LEU A 1 86 ? -26.702 -11.399 -9.998 1.00 49.50 86 LEU A N 1
ATOM 683 C CA . LEU A 1 86 ? -26.077 -10.566 -11.030 1.00 49.50 86 LEU A CA 1
ATOM 684 C C . LEU A 1 86 ? -27.057 -10.411 -12.197 1.00 49.50 86 LEU A C 1
ATOM 686 O O . LEU A 1 86 ? -27.278 -11.354 -12.956 1.00 49.50 86 LEU A O 1
ATOM 690 N N . GLY A 1 87 ? -27.677 -9.233 -12.306 1.00 46.19 87 GLY A N 1
ATOM 691 C CA . GLY A 1 87 ? -28.543 -8.885 -13.432 1.00 46.19 87 GLY A CA 1
ATOM 692 C C . GLY A 1 87 ? -27.799 -8.991 -14.767 1.00 46.19 87 GLY A C 1
ATOM 693 O O . GLY A 1 87 ? -26.583 -8.779 -14.835 1.00 46.19 87 GLY A O 1
ATOM 694 N N . ALA A 1 88 ? -28.524 -9.329 -15.835 1.00 44.25 88 ALA A N 1
ATOM 695 C CA . ALA A 1 88 ? -27.980 -9.380 -17.188 1.00 44.25 88 ALA A CA 1
ATOM 696 C C . ALA A 1 88 ? -27.280 -8.045 -17.523 1.00 44.25 88 ALA A C 1
ATOM 698 O O . ALA A 1 88 ? -27.920 -6.998 -17.550 1.00 44.25 88 ALA A O 1
ATOM 699 N N . GLY A 1 89 ? -25.955 -8.080 -17.719 1.00 56.03 89 GLY A N 1
ATOM 700 C CA . GLY A 1 89 ? -25.130 -6.898 -18.018 1.00 56.03 89 GLY A CA 1
ATOM 701 C C . GLY A 1 89 ? -24.054 -6.545 -16.981 1.00 56.03 89 GLY A C 1
ATOM 702 O O . GLY A 1 89 ? -23.228 -5.674 -17.247 1.00 56.03 89 GLY A O 1
ATOM 703 N N . MET A 1 90 ? -23.993 -7.217 -15.826 1.00 51.34 90 MET A N 1
ATOM 704 C CA . MET A 1 90 ? -22.910 -6.991 -14.859 1.00 51.34 90 MET A CA 1
ATOM 705 C C . MET A 1 90 ? -21.589 -7.629 -15.315 1.00 51.34 90 MET A C 1
ATOM 707 O O . MET A 1 90 ? -21.451 -8.850 -15.388 1.00 51.34 90 MET A O 1
ATOM 711 N N . LYS A 1 91 ? -20.588 -6.787 -15.599 1.00 60.22 91 LYS A N 1
ATOM 712 C CA . LYS A 1 91 ? -19.225 -7.214 -15.934 1.00 60.22 91 LYS A CA 1
ATOM 713 C C . LYS A 1 91 ? -18.435 -7.451 -14.648 1.00 60.22 91 LYS A C 1
ATOM 715 O O . LYS A 1 91 ? -18.202 -6.519 -13.883 1.00 60.22 91 LYS A O 1
ATOM 720 N N . VAL A 1 92 ? -18.005 -8.689 -14.418 1.00 68.00 92 VAL A N 1
ATOM 721 C CA . VAL A 1 92 ? -17.064 -9.002 -13.335 1.00 68.00 92 VAL A CA 1
ATOM 722 C C . VAL A 1 92 ? -15.696 -8.438 -13.711 1.00 68.00 92 VAL A C 1
ATOM 724 O O . VAL A 1 92 ? -15.182 -8.718 -14.794 1.00 68.00 92 VAL A O 1
ATOM 727 N N . VAL A 1 93 ? -15.119 -7.635 -12.821 1.00 72.56 93 VAL A N 1
ATOM 728 C CA . VAL A 1 93 ? -13.772 -7.080 -12.972 1.00 72.56 93 VAL A CA 1
ATOM 729 C C . VAL A 1 93 ? -12.877 -7.726 -11.924 1.00 72.56 93 VAL A C 1
ATOM 731 O O . VAL A 1 93 ? -13.229 -7.764 -10.747 1.00 72.56 93 VAL A O 1
ATOM 734 N N . LEU A 1 94 ? -11.729 -8.243 -12.358 1.00 81.06 94 LEU A N 1
ATOM 735 C CA . LEU A 1 94 ? -10.671 -8.683 -11.459 1.00 81.06 94 LEU A CA 1
ATOM 736 C C . LEU A 1 94 ? -9.743 -7.499 -11.186 1.00 81.06 94 LEU A C 1
ATOM 738 O O . LEU A 1 94 ? -9.122 -6.977 -12.114 1.00 81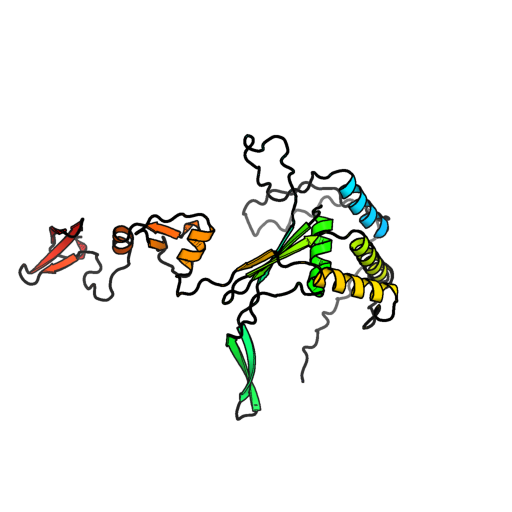.06 94 LEU A O 1
ATOM 742 N N . GLU A 1 95 ? -9.647 -7.097 -9.922 1.00 85.81 95 GLU A N 1
ATOM 743 C CA . GLU A 1 95 ? -8.727 -6.052 -9.475 1.00 85.81 95 GLU A CA 1
ATOM 744 C C . GLU A 1 95 ? -7.742 -6.611 -8.455 1.00 85.81 95 GLU A C 1
ATOM 746 O O . GLU A 1 95 ? -8.121 -7.359 -7.553 1.00 85.81 95 GLU A O 1
ATOM 751 N N . MET A 1 96 ? -6.475 -6.221 -8.583 1.00 91.50 96 MET A N 1
ATOM 752 C CA . MET A 1 96 ? -5.495 -6.444 -7.520 1.00 91.50 96 MET A CA 1
ATOM 753 C C . MET A 1 96 ? -5.719 -5.446 -6.393 1.00 91.50 96 MET A C 1
ATOM 755 O O . MET A 1 96 ? -6.073 -4.300 -6.651 1.00 91.50 96 MET A O 1
ATOM 759 N N . VAL A 1 97 ? -5.483 -5.851 -5.149 1.00 92.25 97 VAL A N 1
ATOM 760 C CA . VAL A 1 97 ? -5.517 -4.943 -3.998 1.00 92.25 97 VAL A CA 1
ATOM 761 C C . VAL A 1 97 ? -4.166 -4.997 -3.305 1.00 92.25 97 VAL A C 1
ATOM 763 O O . VAL A 1 97 ? -3.769 -6.053 -2.823 1.00 92.25 97 VAL A O 1
ATOM 766 N N . GLU A 1 98 ? -3.489 -3.855 -3.232 1.00 95.06 98 GLU A N 1
ATOM 767 C CA . GLU A 1 98 ? -2.206 -3.708 -2.545 1.00 95.06 98 GLU A CA 1
ATOM 768 C C . GLU A 1 98 ? -2.326 -2.683 -1.418 1.00 95.06 98 GLU A C 1
ATOM 770 O O . GLU A 1 98 ? -2.806 -1.565 -1.617 1.00 95.06 98 GLU A O 1
ATOM 775 N N . VAL A 1 99 ? -1.866 -3.043 -0.217 1.00 92.31 99 VAL A N 1
ATOM 776 C CA . VAL A 1 99 ? -2.002 -2.203 0.983 1.00 92.31 99 VAL A CA 1
ATOM 777 C C . VAL A 1 99 ? -0.631 -1.848 1.547 1.00 92.31 99 VAL A C 1
ATOM 779 O O . VAL A 1 99 ? 0.127 -2.700 2.005 1.00 92.31 99 VAL A O 1
ATOM 782 N N . LYS A 1 100 ? -0.324 -0.550 1.585 1.00 93.88 100 LYS A N 1
ATOM 783 C CA . LYS A 1 100 ? 0.906 0.009 2.151 1.00 93.88 100 LYS A CA 1
ATOM 784 C C . LYS A 1 100 ? 0.604 0.762 3.442 1.00 93.88 100 LYS A C 1
ATOM 786 O O . LYS A 1 100 ? 0.066 1.871 3.420 1.00 93.88 100 LYS A O 1
ATOM 791 N N . ASN A 1 101 ? 1.014 0.187 4.569 1.00 88.56 101 ASN A N 1
ATOM 792 C CA . ASN A 1 101 ? 0.934 0.835 5.876 1.00 88.56 101 ASN A CA 1
ATOM 793 C C . ASN A 1 101 ? 2.172 1.704 6.135 1.00 88.56 101 ASN A C 1
ATOM 795 O O . ASN A 1 101 ? 3.309 1.242 6.052 1.00 88.56 101 ASN A O 1
ATOM 799 N N . THR A 1 102 ? 1.946 2.963 6.491 1.00 81.19 102 THR A N 1
ATOM 800 C CA . THR A 1 102 ? 2.978 3.905 6.922 1.00 81.19 102 THR A CA 1
ATOM 801 C C . THR A 1 102 ? 3.102 3.832 8.437 1.00 81.19 102 THR A C 1
ATOM 803 O O . THR A 1 102 ? 2.126 4.059 9.154 1.00 81.19 102 THR A O 1
ATOM 806 N N . SER A 1 103 ? 4.307 3.516 8.923 1.00 79.25 103 SER A N 1
ATOM 807 C CA . SER A 1 103 ? 4.607 3.573 10.355 1.00 79.25 103 SER A CA 1
ATOM 808 C C . SER A 1 103 ? 4.476 5.018 10.848 1.00 79.25 103 SER A C 1
ATOM 810 O O . SER A 1 103 ? 5.111 5.906 10.270 1.00 79.25 103 SER A O 1
ATOM 812 N N . PRO A 1 104 ? 3.716 5.271 11.926 1.00 77.06 104 PRO A N 1
ATOM 813 C CA . PRO A 1 104 ? 3.634 6.597 12.522 1.00 77.06 104 PRO A CA 1
ATOM 814 C C . PRO A 1 104 ? 4.873 6.926 13.375 1.00 77.06 104 PRO A C 1
ATOM 816 O O . PRO A 1 104 ? 5.014 8.053 13.843 1.00 77.06 104 PRO A O 1
ATOM 819 N N . PHE A 1 105 ? 5.770 5.958 13.592 1.00 78.06 105 PHE A N 1
ATOM 820 C CA . PHE A 1 105 ? 6.966 6.109 14.415 1.00 78.06 105 PHE A CA 1
ATOM 821 C C . PHE A 1 105 ? 8.197 6.338 13.539 1.00 78.06 105 PHE A C 1
ATOM 823 O O . PHE A 1 105 ? 8.481 5.537 12.645 1.00 78.06 105 PHE A O 1
ATOM 830 N N . GLN A 1 106 ? 8.950 7.401 13.823 1.00 77.94 106 GLN A N 1
ATOM 831 C CA . GLN A 1 106 ? 10.252 7.660 13.206 1.00 77.94 106 GLN A CA 1
ATOM 832 C C . GLN A 1 106 ? 11.364 7.564 14.246 1.00 77.94 106 GLN A C 1
ATOM 834 O O . GLN A 1 106 ? 11.191 7.921 15.413 1.00 77.94 106 GLN A O 1
ATOM 839 N N . GLN A 1 107 ? 12.514 7.064 13.805 1.00 79.38 107 GLN A N 1
ATOM 840 C CA . GLN A 1 107 ? 13.706 6.957 14.625 1.00 79.38 107 GLN A CA 1
ATOM 841 C C . GLN A 1 107 ? 14.422 8.310 14.668 1.00 79.38 107 GLN A C 1
ATOM 843 O O . GLN A 1 107 ? 14.854 8.826 13.640 1.00 79.38 107 GLN A O 1
ATOM 848 N N . HIS A 1 108 ? 14.592 8.856 15.866 1.00 75.19 108 HIS A N 1
ATOM 849 C CA . HIS A 1 108 ? 15.377 10.054 16.126 1.00 75.19 108 HIS A CA 1
ATOM 850 C C . HIS A 1 108 ? 16.637 9.674 16.902 1.00 75.19 108 HIS A C 1
ATOM 852 O O . HIS A 1 108 ? 16.590 8.933 17.885 1.00 75.19 108 HIS A O 1
ATOM 858 N N . ALA A 1 109 ? 17.783 10.184 16.460 1.00 78.06 109 ALA A N 1
ATOM 859 C CA . ALA A 1 109 ? 19.039 10.059 17.184 1.00 78.06 109 ALA A CA 1
ATOM 860 C C . ALA A 1 109 ? 19.394 11.421 17.779 1.00 78.06 109 ALA A C 1
ATOM 862 O O . ALA A 1 109 ? 19.552 12.397 17.050 1.00 78.06 109 ALA A O 1
ATOM 863 N N . THR A 1 110 ? 19.528 11.486 19.098 1.00 76.12 110 THR A N 1
ATOM 864 C CA . THR A 1 110 ? 20.054 12.661 19.797 1.00 76.12 110 THR A CA 1
ATOM 865 C C . THR A 1 110 ? 21.411 12.333 20.397 1.00 76.12 110 THR A C 1
ATOM 867 O O . THR A 1 110 ? 21.644 11.222 20.876 1.00 76.12 110 THR A O 1
ATOM 870 N N . MET A 1 111 ? 22.338 13.289 20.361 1.00 79.69 111 MET A N 1
ATOM 871 C CA . MET A 1 111 ? 23.617 13.129 21.046 1.00 79.69 111 MET A CA 1
ATOM 872 C C . MET A 1 111 ? 23.437 13.384 22.536 1.00 79.69 111 MET A C 1
ATOM 874 O O . MET A 1 111 ? 22.891 14.402 22.955 1.00 79.69 111 MET A O 1
ATOM 878 N N . THR A 1 112 ? 23.893 12.440 23.351 1.00 75.62 112 THR A N 1
ATOM 879 C CA . THR A 1 112 ? 23.975 12.646 24.797 1.00 75.62 112 THR A CA 1
ATOM 880 C C . THR A 1 112 ? 25.100 13.625 25.124 1.00 75.62 112 THR A C 1
ATOM 882 O O . THR A 1 112 ? 26.061 13.756 24.367 1.00 75.62 112 THR A O 1
ATOM 885 N N . ARG A 1 113 ? 25.046 14.243 26.311 1.00 74.75 113 ARG A N 1
ATOM 886 C CA . ARG A 1 113 ? 26.121 15.107 26.844 1.00 74.75 113 ARG A CA 1
ATOM 887 C C . ARG A 1 113 ? 27.514 14.452 26.847 1.00 74.75 113 ARG A C 1
ATOM 889 O O . ARG A 1 113 ? 28.507 15.159 26.896 1.00 74.75 113 ARG A O 1
ATOM 896 N N . ARG A 1 114 ? 27.588 13.114 26.796 1.00 80.38 114 ARG A N 1
ATOM 897 C CA . ARG A 1 114 ? 28.832 12.321 26.745 1.00 80.38 114 ARG A CA 1
ATOM 898 C C . ARG A 1 114 ? 29.221 11.879 25.322 1.00 80.38 114 ARG A C 1
ATOM 900 O O . ARG A 1 114 ? 30.008 10.951 25.176 1.00 80.38 114 ARG A O 1
ATOM 907 N N . GLY A 1 115 ? 28.615 12.452 24.280 1.00 80.88 115 GLY A N 1
ATOM 908 C CA . GLY A 1 115 ? 28.903 12.130 22.875 1.00 80.88 115 GLY A CA 1
ATOM 909 C C . GLY A 1 115 ? 28.403 10.759 22.398 1.00 80.88 115 GLY A C 1
ATOM 910 O O . GLY A 1 115 ? 28.732 10.338 21.293 1.00 80.88 115 GLY A O 1
ATOM 911 N N . LYS A 1 116 ? 27.603 10.041 23.202 1.00 78.00 116 LYS A N 1
ATOM 912 C CA . LYS A 1 116 ? 26.980 8.775 22.779 1.00 78.00 116 LYS A CA 1
ATOM 913 C C . LYS A 1 116 ? 25.650 9.047 22.068 1.00 78.00 116 LYS A C 1
ATOM 915 O O . LYS A 1 116 ? 24.843 9.796 22.628 1.00 78.00 116 LYS A O 1
ATOM 920 N N . PRO A 1 117 ? 25.376 8.435 20.903 1.00 78.12 117 PRO A N 1
ATOM 921 C CA . PRO A 1 117 ? 24.079 8.545 20.252 1.00 78.12 117 PRO A CA 1
ATOM 922 C C . PRO A 1 117 ? 23.019 7.803 21.070 1.00 78.12 117 PRO A C 1
ATOM 924 O O . PRO A 1 117 ? 23.190 6.637 21.423 1.00 78.12 117 PRO A O 1
ATOM 927 N N . ARG A 1 118 ? 21.910 8.480 21.363 1.00 78.12 118 ARG A N 1
ATOM 928 C CA . ARG A 1 118 ? 20.720 7.896 21.974 1.00 78.12 118 ARG A CA 1
ATOM 929 C C . ARG A 1 118 ? 19.607 7.877 20.940 1.00 78.12 118 ARG A C 1
ATOM 931 O O . ARG A 1 118 ? 19.120 8.918 20.501 1.00 78.12 118 ARG A O 1
ATOM 938 N N . VAL A 1 119 ? 19.223 6.670 20.552 1.00 78.94 119 VAL A N 1
ATOM 939 C CA . VAL A 1 119 ? 18.109 6.438 19.640 1.00 78.94 119 VAL A CA 1
ATOM 940 C C . VAL A 1 119 ? 16.815 6.402 20.443 1.00 78.94 119 VAL A C 1
ATOM 942 O O . VAL A 1 119 ? 16.729 5.713 21.456 1.00 78.94 119 VAL A O 1
ATOM 945 N N . HIS A 1 120 ? 15.816 7.150 19.998 1.00 76.62 120 HIS A N 1
ATOM 946 C CA . HIS A 1 120 ? 14.452 7.080 20.504 1.00 76.62 120 HIS A CA 1
ATOM 947 C C . HIS A 1 120 ? 13.477 7.130 19.330 1.00 76.62 120 HIS A C 1
ATOM 949 O O . HIS A 1 120 ? 13.795 7.665 18.269 1.00 76.62 120 HIS A O 1
ATOM 955 N N . TYR A 1 121 ? 12.294 6.555 19.509 1.00 71.25 121 TYR A N 1
ATOM 956 C CA . TYR A 1 121 ? 11.224 6.637 18.523 1.00 71.25 121 TYR A CA 1
ATOM 957 C C . TYR A 1 121 ? 10.252 7.731 18.943 1.00 71.25 121 TYR A C 1
ATOM 959 O O . TYR A 1 121 ? 9.826 7.768 20.095 1.00 71.25 121 TYR A O 1
ATOM 967 N N . ALA A 1 122 ? 9.921 8.620 18.014 1.00 74.44 122 ALA A N 1
ATOM 968 C CA . ALA A 1 122 ? 8.917 9.655 18.218 1.00 74.44 122 ALA A CA 1
ATOM 969 C C . ALA A 1 122 ? 7.746 9.438 17.260 1.00 74.44 1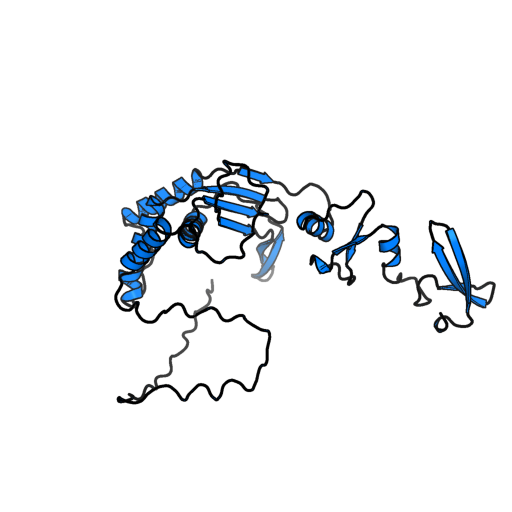22 ALA A C 1
ATOM 971 O O . ALA A 1 122 ? 7.918 8.919 16.151 1.00 74.44 122 ALA A O 1
ATOM 972 N N . LEU A 1 123 ? 6.554 9.851 17.689 1.00 73.62 123 LEU A N 1
ATOM 973 C CA . LEU A 1 123 ? 5.391 9.910 16.816 1.00 73.62 123 LEU A CA 1
ATOM 974 C C . LEU A 1 123 ? 5.613 11.032 15.792 1.00 73.62 123 LEU A C 1
ATOM 976 O O . LEU A 1 123 ? 5.624 12.209 16.136 1.00 73.62 123 LEU A O 1
ATOM 980 N N . SER A 1 124 ? 5.820 10.657 14.536 1.00 79.81 124 SER A N 1
ATOM 981 C CA . SER A 1 124 ? 6.048 11.559 13.408 1.00 79.81 124 SER A CA 1
ATOM 982 C C . SER A 1 124 ? 5.381 10.952 12.178 1.00 79.81 124 SER A C 1
ATOM 984 O O . SER A 1 124 ? 6.021 10.421 11.265 1.00 79.81 124 SER A O 1
ATOM 986 N N . ASP A 1 125 ? 4.051 10.960 12.197 1.00 81.12 125 ASP A N 1
ATOM 987 C CA . ASP A 1 125 ? 3.246 10.379 11.134 1.00 81.12 125 ASP A CA 1
ATOM 988 C C . ASP A 1 125 ? 3.107 11.374 9.977 1.00 81.12 125 ASP A C 1
ATOM 990 O O . ASP A 1 125 ? 2.565 12.468 10.141 1.00 81.12 125 ASP A O 1
ATOM 994 N N . ARG A 1 126 ? 3.589 11.009 8.789 1.00 84.50 126 ARG A N 1
ATOM 995 C CA . ARG A 1 126 ? 3.434 11.830 7.573 1.00 84.50 126 ARG A CA 1
ATOM 996 C C . ARG A 1 126 ? 2.047 11.686 6.947 1.00 84.50 126 ARG A C 1
ATOM 998 O O . ARG A 1 126 ? 1.668 12.510 6.125 1.00 84.50 126 ARG A O 1
ATOM 1005 N N . GLY A 1 127 ? 1.285 10.693 7.388 1.00 88.12 127 GLY A N 1
ATOM 1006 C CA . GLY A 1 127 ? -0.021 10.348 6.868 1.00 88.12 127 GLY A CA 1
ATOM 1007 C C . GLY A 1 127 ? 0.045 9.491 5.611 1.00 88.12 127 GLY A C 1
ATOM 1008 O O . GLY A 1 127 ? 1.133 9.099 5.170 1.00 88.12 127 GLY A O 1
ATOM 1009 N N . PRO A 1 128 ? -1.126 9.156 5.050 1.00 91.75 128 PRO A N 1
ATOM 1010 C CA . PRO A 1 128 ? -1.184 8.417 3.804 1.00 91.75 128 PRO A CA 1
ATOM 1011 C C . PRO A 1 128 ? -0.586 9.248 2.663 1.00 91.75 128 PRO A C 1
ATOM 1013 O O . PRO A 1 128 ? -0.569 10.482 2.694 1.00 91.75 128 PRO A O 1
ATOM 1016 N N . ARG A 1 129 ? -0.072 8.567 1.638 1.00 93.12 129 ARG A N 1
ATOM 1017 C CA . ARG A 1 129 ? 0.456 9.233 0.447 1.00 93.12 129 ARG A CA 1
ATOM 1018 C C . ARG A 1 129 ? -0.665 9.993 -0.266 1.00 93.12 129 ARG A C 1
ATOM 1020 O O . ARG A 1 129 ? -1.788 9.511 -0.348 1.00 93.12 129 ARG A O 1
ATOM 1027 N N . GLN A 1 130 ? -0.331 11.165 -0.798 1.00 91.44 130 GLN A N 1
ATOM 1028 C CA . GLN A 1 130 ? -1.232 11.984 -1.624 1.00 91.44 130 GLN A CA 1
ATOM 1029 C C . GLN A 1 130 ? -1.096 11.669 -3.122 1.00 91.44 130 GLN A C 1
ATOM 1031 O O . GLN A 1 130 ? -1.971 11.985 -3.914 1.00 91.44 130 GLN A O 1
ATOM 1036 N N . GLN A 1 131 ? -0.002 11.009 -3.502 1.00 94.44 131 GLN A N 1
ATOM 1037 C CA . GLN A 1 131 ? 0.278 10.539 -4.853 1.00 94.44 131 GLN A CA 1
ATOM 1038 C C . GLN A 1 131 ? 0.985 9.187 -4.770 1.00 94.44 131 GLN A C 1
ATOM 1040 O O . GLN A 1 131 ? 1.697 8.919 -3.795 1.00 94.44 131 GLN A O 1
ATOM 1045 N N . VAL A 1 132 ? 0.820 8.354 -5.796 1.00 96.19 132 VAL A N 1
ATOM 1046 C CA . VAL A 1 132 ? 1.541 7.087 -5.905 1.00 96.19 132 VAL A CA 1
ATOM 1047 C C . VAL A 1 132 ? 3.047 7.358 -6.031 1.00 96.19 132 VAL A C 1
ATOM 1049 O O . VAL A 1 132 ? 3.475 8.029 -6.966 1.00 96.19 132 VAL A O 1
ATOM 1052 N N . PRO A 1 133 ? 3.894 6.856 -5.117 1.00 96.06 133 PRO A N 1
ATOM 1053 C CA . PRO A 1 133 ? 5.338 6.909 -5.283 1.00 96.06 133 PRO A CA 1
ATOM 1054 C C . PRO A 1 133 ? 5.786 6.092 -6.500 1.00 96.06 133 PRO A C 1
ATOM 1056 O O . PRO A 1 133 ? 5.350 4.958 -6.694 1.00 96.06 133 PRO A O 1
ATOM 1059 N N . THR A 1 134 ? 6.725 6.630 -7.278 1.00 97.44 134 THR A N 1
ATOM 1060 C CA . THR A 1 134 ? 7.228 5.997 -8.513 1.00 97.44 134 THR A CA 1
ATOM 1061 C C . THR A 1 134 ? 7.746 4.577 -8.301 1.00 97.44 134 THR A C 1
ATOM 1063 O O . THR A 1 134 ? 7.517 3.704 -9.130 1.00 97.44 134 THR A O 1
ATOM 1066 N N . TYR A 1 135 ? 8.384 4.309 -7.163 1.00 95.94 135 TYR A N 1
ATOM 1067 C CA . TYR A 1 135 ? 8.924 2.990 -6.832 1.00 95.94 135 TYR A CA 1
ATOM 1068 C C . TYR A 1 135 ? 7.856 1.937 -6.480 1.00 95.94 135 TYR A C 1
ATOM 1070 O O . TYR A 1 135 ? 8.204 0.768 -6.342 1.00 95.94 135 TYR A O 1
ATOM 1078 N N . TRP A 1 136 ? 6.575 2.305 -6.348 1.00 97.44 136 TRP A N 1
ATOM 1079 C CA . TRP A 1 136 ? 5.470 1.342 -6.208 1.00 97.44 136 TRP A CA 1
ATOM 1080 C C . TRP A 1 136 ? 4.913 0.875 -7.558 1.00 97.44 136 TRP A C 1
ATOM 1082 O O . TRP A 1 136 ? 4.379 -0.228 -7.641 1.00 97.44 136 TRP A O 1
ATOM 1092 N N . VAL A 1 137 ? 5.068 1.671 -8.621 1.00 98.12 137 VAL A N 1
ATOM 1093 C CA . VAL A 1 137 ? 4.512 1.368 -9.951 1.00 98.12 137 VAL A CA 1
ATOM 1094 C C . VAL A 1 137 ? 5.005 0.023 -10.509 1.00 98.12 137 VAL A C 1
ATOM 1096 O O . VAL A 1 137 ? 4.153 -0.765 -10.917 1.00 98.12 137 VAL A O 1
ATOM 1099 N N . PRO A 1 138 ? 6.318 -0.313 -10.499 1.00 97.88 138 PRO A N 1
ATOM 1100 C CA . PRO A 1 138 ? 6.780 -1.589 -11.050 1.00 97.88 138 PRO A CA 1
ATOM 1101 C C . PRO A 1 138 ? 6.153 -2.799 -10.348 1.00 97.88 138 PRO A C 1
ATOM 1103 O O . PRO A 1 138 ? 5.775 -3.765 -11.007 1.00 97.88 138 PRO A O 1
ATOM 1106 N N . GLN A 1 139 ? 6.018 -2.726 -9.018 1.00 97.19 139 GLN A N 1
ATOM 1107 C CA . GLN A 1 139 ? 5.415 -3.783 -8.207 1.00 97.19 139 GLN A CA 1
ATOM 1108 C C . GLN A 1 139 ? 3.948 -3.995 -8.611 1.00 97.19 139 GLN A C 1
ATOM 1110 O O . GLN A 1 139 ? 3.584 -5.104 -8.992 1.00 97.19 139 GLN A O 1
ATOM 1115 N N . LEU A 1 140 ? 3.147 -2.924 -8.623 1.00 96.69 140 LEU A N 1
ATOM 1116 C CA . LEU A 1 140 ? 1.724 -2.984 -8.978 1.00 96.69 140 LEU A CA 1
ATOM 1117 C C . LEU A 1 140 ? 1.499 -3.523 -10.394 1.00 96.69 140 LEU A C 1
ATOM 1119 O O . LEU A 1 140 ? 0.626 -4.357 -10.621 1.00 96.69 140 LEU A O 1
ATOM 1123 N N . GLN A 1 141 ? 2.298 -3.060 -11.357 1.00 98.06 141 GLN A N 1
ATOM 1124 C CA . GLN A 1 141 ? 2.196 -3.511 -12.744 1.00 98.06 141 GLN A CA 1
ATOM 1125 C C . GLN A 1 141 ? 2.522 -5.008 -12.863 1.00 98.06 141 GLN A C 1
ATOM 1127 O O . GLN A 1 141 ? 1.778 -5.743 -13.515 1.00 98.06 141 GLN A O 1
ATOM 1132 N N . MET A 1 142 ? 3.575 -5.491 -12.187 1.00 97.12 142 MET A N 1
ATOM 1133 C CA . MET A 1 142 ? 3.899 -6.924 -12.147 1.00 97.12 142 MET A CA 1
ATOM 1134 C C . MET A 1 142 ? 2.818 -7.766 -11.465 1.00 97.12 142 MET A C 1
ATOM 1136 O O . MET A 1 142 ? 2.534 -8.859 -11.943 1.00 97.12 142 MET A O 1
ATOM 1140 N N . GLU A 1 143 ? 2.210 -7.286 -10.380 1.00 95.12 143 GLU A N 1
ATOM 1141 C CA . GLU A 1 143 ? 1.112 -7.981 -9.692 1.00 95.12 143 GLU A CA 1
ATOM 1142 C C . GLU A 1 143 ? -0.110 -8.132 -10.606 1.00 95.12 143 GLU A C 1
ATOM 1144 O O . GLU A 1 143 ? -0.651 -9.232 -10.748 1.00 95.12 143 GLU A O 1
ATOM 1149 N N . MET A 1 144 ? -0.494 -7.055 -11.302 1.00 95.75 144 MET A N 1
ATOM 1150 C CA . MET A 1 144 ? -1.568 -7.088 -12.299 1.00 95.75 144 MET A CA 1
ATOM 1151 C C . MET A 1 144 ? -1.261 -8.045 -13.452 1.00 95.75 144 MET A C 1
ATOM 1153 O O . MET A 1 144 ? -2.147 -8.770 -13.902 1.00 95.75 144 MET A O 1
ATOM 1157 N N . LEU A 1 145 ? -0.010 -8.085 -13.921 1.00 94.38 145 LEU A N 1
ATOM 1158 C CA . LEU A 1 145 ? 0.415 -9.061 -14.921 1.00 94.38 145 LEU A CA 1
ATOM 1159 C C . LEU A 1 145 ? 0.305 -10.492 -14.380 1.00 94.38 145 LEU A C 1
ATOM 1161 O O . LEU A 1 145 ? -0.290 -11.343 -15.033 1.00 94.38 145 LEU A O 1
ATOM 1165 N N . ALA A 1 146 ? 0.857 -10.762 -13.199 1.00 89.62 146 ALA A N 1
ATOM 1166 C CA . ALA A 1 146 ? 0.940 -12.105 -12.636 1.00 89.62 146 ALA A CA 1
ATOM 1167 C C . ALA A 1 146 ? -0.435 -12.715 -12.342 1.00 89.62 146 ALA A C 1
ATOM 1169 O O . ALA A 1 146 ? -0.636 -13.900 -12.595 1.00 89.62 146 ALA A O 1
ATOM 1170 N N . GLY A 1 147 ? -1.381 -11.921 -11.838 1.00 84.56 147 GLY A N 1
ATOM 1171 C CA . GLY A 1 147 ? -2.727 -12.413 -11.548 1.00 84.56 147 GLY A CA 1
ATOM 1172 C C . GLY A 1 147 ? -3.793 -12.020 -12.569 1.00 84.56 147 GLY A C 1
ATOM 1173 O O . GLY A 1 147 ? -4.972 -12.167 -12.274 1.00 84.56 147 GLY A O 1
ATOM 1174 N N . GLY A 1 148 ? -3.404 -11.524 -13.748 1.00 86.81 148 GLY A N 1
ATOM 1175 C CA . GLY A 1 148 ? -4.324 -11.300 -14.870 1.00 86.81 148 GLY A CA 1
ATOM 1176 C C . GLY A 1 148 ? -5.347 -10.181 -14.660 1.00 86.81 148 GLY A C 1
ATOM 1177 O O . GLY A 1 148 ? -6.418 -10.201 -15.261 1.00 86.81 148 GLY A O 1
ATOM 1178 N N . ALA A 1 149 ? -5.035 -9.200 -13.814 1.00 88.12 149 ALA A N 1
ATOM 1179 C CA . ALA A 1 149 ? -5.897 -8.049 -13.577 1.00 88.12 149 ALA A CA 1
ATOM 1180 C C . ALA A 1 149 ? -5.627 -6.924 -14.587 1.00 88.12 149 ALA A C 1
ATOM 1182 O O . ALA A 1 149 ? -4.493 -6.698 -15.018 1.00 88.12 149 ALA A O 1
ATOM 1183 N N . SER A 1 150 ? -6.677 -6.180 -14.937 1.00 91.12 150 SER A N 1
ATOM 1184 C CA . SER A 1 150 ? -6.578 -4.965 -15.759 1.00 91.12 150 SER A CA 1
ATOM 1185 C C . SER A 1 150 ? -6.296 -3.707 -14.936 1.00 91.12 150 SER A C 1
ATOM 1187 O O . SER A 1 150 ? -5.949 -2.666 -15.494 1.00 91.12 150 SER A O 1
ATOM 1189 N N . SER A 1 151 ? -6.485 -3.784 -13.621 1.00 93.06 151 SER A N 1
ATOM 1190 C CA . SER A 1 151 ? -6.325 -2.669 -12.693 1.00 93.06 151 SER A CA 1
ATOM 1191 C C . SER A 1 151 ? -5.959 -3.150 -11.290 1.00 93.06 151 SER A C 1
ATOM 1193 O O . SER A 1 151 ? -6.194 -4.303 -10.915 1.00 93.06 151 SER A O 1
ATOM 1195 N N . ALA A 1 152 ? -5.380 -2.240 -10.512 1.00 94.31 152 ALA A N 1
ATOM 1196 C CA . ALA A 1 152 ? -5.056 -2.437 -9.112 1.00 94.31 152 ALA A CA 1
ATOM 1197 C C . ALA A 1 152 ? -5.576 -1.270 -8.271 1.00 94.31 152 ALA A C 1
ATOM 1199 O O . ALA A 1 152 ? -5.413 -0.101 -8.631 1.00 94.31 152 ALA A O 1
ATOM 1200 N N . LEU A 1 153 ? -6.157 -1.604 -7.126 1.00 93.75 153 LEU A N 1
ATOM 1201 C CA . LEU A 1 153 ? -6.451 -0.706 -6.027 1.00 93.75 153 LEU A CA 1
ATOM 1202 C C . LEU A 1 153 ? -5.244 -0.664 -5.091 1.00 93.75 153 LEU A C 1
ATOM 1204 O O . LEU A 1 153 ? -4.852 -1.673 -4.511 1.00 93.75 153 LEU A O 1
ATOM 1208 N N . LEU A 1 154 ? -4.660 0.516 -4.927 1.00 95.62 154 LEU A N 1
ATOM 1209 C CA . LEU A 1 154 ? -3.546 0.747 -4.017 1.00 95.62 154 LEU A CA 1
ATOM 1210 C C . LEU A 1 154 ? -4.035 1.567 -2.826 1.00 95.62 154 LEU A C 1
ATOM 1212 O O . LEU A 1 154 ? -4.454 2.713 -2.978 1.00 95.62 154 LEU A O 1
ATOM 1216 N N . VAL A 1 155 ? -3.914 1.011 -1.628 1.00 94.00 155 VAL A N 1
ATOM 1217 C CA . VAL A 1 155 ? -4.264 1.678 -0.375 1.00 94.00 155 VAL A CA 1
ATOM 1218 C C . VAL A 1 155 ? -2.990 2.144 0.313 1.00 94.00 155 VAL A C 1
ATOM 1220 O O . VAL A 1 155 ? -2.198 1.333 0.787 1.00 94.00 155 VAL A O 1
ATOM 1223 N N . SER A 1 156 ? -2.794 3.455 0.432 1.00 93.81 156 SER A N 1
ATOM 1224 C CA . SER A 1 156 ? -1.805 4.012 1.353 1.00 93.81 156 SER A CA 1
ATOM 1225 C C . SER A 1 156 ? -2.491 4.344 2.666 1.00 93.81 156 SER A C 1
ATOM 1227 O O . SER A 1 156 ? -3.346 5.219 2.703 1.00 93.81 156 SER A O 1
ATOM 1229 N N . ARG A 1 157 ? -2.123 3.664 3.748 1.00 90.38 157 ARG A N 1
ATOM 1230 C CA . ARG A 1 157 ? -2.744 3.830 5.064 1.00 90.38 157 ARG A CA 1
ATOM 1231 C C . ARG A 1 157 ? -1.735 4.333 6.088 1.00 90.38 157 ARG A C 1
ATOM 1233 O O . ARG A 1 157 ? -0.566 3.967 6.070 1.00 90.38 157 ARG A O 1
ATOM 1240 N N . SER A 1 158 ? -2.208 5.151 7.012 1.00 86.00 158 SER A N 1
ATOM 1241 C CA . SER A 1 158 ? -1.543 5.590 8.231 1.00 86.00 158 SER A CA 1
ATOM 1242 C C . SER A 1 158 ? -2.475 5.297 9.408 1.00 86.00 158 SER A C 1
ATOM 1244 O O . SER A 1 158 ? -3.694 5.459 9.323 1.00 86.00 158 SER A O 1
ATOM 1246 N N . ALA A 1 159 ? -1.896 4.855 10.522 1.00 77.94 159 ALA A N 1
ATOM 1247 C CA . ALA A 1 159 ? -2.670 4.524 11.713 1.00 77.94 159 ALA A CA 1
ATOM 1248 C C . ALA A 1 159 ? -3.330 5.756 12.354 1.00 77.94 159 ALA A C 1
ATOM 1250 O O . ALA A 1 159 ? -4.381 5.616 12.971 1.00 77.94 159 ALA A O 1
ATOM 1251 N N . THR A 1 160 ? -2.732 6.947 12.212 1.00 77.38 160 THR A N 1
ATOM 1252 C CA . THR A 1 160 ? -3.204 8.159 12.906 1.00 77.38 160 THR A CA 1
ATOM 1253 C C . THR A 1 160 ? -3.847 9.196 11.989 1.00 77.38 160 THR A C 1
ATOM 1255 O O . THR A 1 160 ? -4.569 10.062 12.475 1.00 77.38 160 THR A O 1
ATOM 1258 N N . LYS A 1 161 ? -3.627 9.112 10.670 1.00 82.44 161 LYS A N 1
ATOM 1259 C CA . LYS A 1 161 ? -4.096 10.110 9.691 1.00 82.44 161 LYS A CA 1
ATOM 1260 C C . LYS A 1 161 ? -4.962 9.543 8.565 1.00 82.44 161 LYS A C 1
ATOM 1262 O O . LYS A 1 161 ? -5.445 10.314 7.746 1.00 82.44 161 LYS A O 1
ATOM 1267 N N . GLY A 1 162 ? -5.209 8.234 8.544 1.00 85.44 162 GLY A N 1
ATOM 1268 C CA . GLY A 1 162 ? -6.261 7.632 7.727 1.00 85.44 162 GLY A CA 1
ATOM 1269 C C . GLY A 1 162 ? -5.698 6.925 6.507 1.00 85.44 162 GLY A C 1
ATOM 1270 O O . GLY A 1 162 ? -4.620 6.342 6.578 1.00 85.44 162 GLY A O 1
ATOM 1271 N N . MET A 1 163 ? -6.408 6.938 5.386 1.00 90.75 163 MET A N 1
ATOM 1272 C CA . MET A 1 163 ? -5.966 6.280 4.161 1.00 90.75 163 MET A CA 1
ATOM 1273 C C . MET A 1 163 ? -6.266 7.091 2.904 1.00 90.75 163 MET A C 1
ATOM 1275 O O . MET A 1 163 ? -7.198 7.886 2.867 1.00 90.75 163 MET A O 1
ATOM 1279 N N . THR A 1 164 ? -5.486 6.836 1.863 1.00 90.62 164 THR A N 1
ATOM 1280 C CA . THR A 1 164 ? -5.750 7.277 0.497 1.00 90.62 164 THR A CA 1
ATOM 1281 C C . THR A 1 164 ? -5.807 6.042 -0.395 1.00 90.62 164 THR A C 1
ATOM 1283 O O . THR A 1 164 ? -4.913 5.194 -0.332 1.00 90.62 164 THR A O 1
ATOM 1286 N N . LEU A 1 165 ? -6.855 5.938 -1.206 1.00 90.69 165 LEU A N 1
ATOM 1287 C CA . LEU A 1 165 ? -7.055 4.881 -2.190 1.00 90.69 165 LEU A CA 1
ATOM 1288 C C . LEU A 1 165 ? -6.739 5.422 -3.582 1.00 90.69 165 LEU A C 1
ATOM 1290 O O . LEU A 1 165 ? -7.258 6.463 -3.976 1.00 90.69 165 LEU A O 1
ATOM 1294 N N . PHE A 1 166 ? -5.942 4.684 -4.338 1.00 94.50 166 PHE A N 1
ATOM 1295 C CA . PHE A 1 166 ? -5.619 4.951 -5.733 1.00 94.50 166 PHE A CA 1
ATOM 1296 C C . PHE A 1 166 ? -6.100 3.795 -6.600 1.00 94.50 166 PHE A C 1
ATOM 1298 O O . PHE A 1 166 ? -6.156 2.657 -6.132 1.00 94.50 166 PHE A O 1
ATOM 1305 N N . ARG A 1 167 ? -6.382 4.066 -7.875 1.00 94.19 167 ARG A N 1
ATOM 1306 C CA . ARG A 1 167 ? -6.649 3.019 -8.865 1.00 94.19 167 ARG A CA 1
ATOM 1307 C C . ARG A 1 167 ? -5.743 3.192 -10.065 1.00 94.19 167 ARG A C 1
ATOM 1309 O O . ARG A 1 167 ? -5.849 4.181 -10.782 1.00 94.19 167 ARG A O 1
ATOM 1316 N N . MET A 1 168 ? -4.868 2.219 -10.271 1.00 95.69 168 MET A N 1
ATOM 1317 C CA . MET A 1 168 ? -3.920 2.194 -11.376 1.00 95.69 168 MET A CA 1
ATOM 1318 C C . MET A 1 168 ? -4.390 1.203 -12.434 1.00 95.69 168 MET A C 1
ATOM 1320 O O . MET A 1 168 ? -4.720 0.063 -12.111 1.00 95.69 168 MET A O 1
ATOM 1324 N N . ALA A 1 169 ? -4.403 1.632 -13.693 1.00 95.50 169 ALA A N 1
ATOM 1325 C CA . ALA A 1 169 ? -4.616 0.737 -14.821 1.00 95.50 169 ALA A CA 1
ATOM 1326 C C . ALA A 1 169 ? -3.319 -0.005 -15.167 1.00 95.50 169 ALA A C 1
ATOM 1328 O O . ALA A 1 169 ? -2.216 0.536 -15.032 1.00 95.50 169 ALA A O 1
ATOM 1329 N N . ARG A 1 170 ? -3.452 -1.244 -15.634 1.00 95.62 170 ARG A N 1
ATOM 1330 C CA . ARG A 1 170 ? -2.338 -1.996 -16.203 1.00 95.62 170 ARG A CA 1
ATOM 1331 C C . ARG A 1 170 ? -1.902 -1.361 -17.521 1.00 95.62 170 ARG A C 1
ATOM 1333 O O . ARG A 1 170 ? -2.734 -1.100 -18.386 1.00 95.62 170 ARG A O 1
ATOM 1340 N N . ASP A 1 171 ? -0.596 -1.183 -17.686 1.00 97.56 171 ASP A N 1
ATOM 1341 C CA . ASP A 1 171 ? 0.015 -0.705 -18.922 1.00 97.56 171 ASP A CA 1
ATOM 1342 C C . ASP A 1 171 ? 0.932 -1.788 -19.512 1.00 97.56 171 ASP A C 1
ATOM 1344 O O . ASP A 1 171 ? 2.029 -2.076 -19.026 1.00 97.56 171 ASP A O 1
ATOM 1348 N N . ASP A 1 172 ? 0.472 -2.413 -20.594 1.00 95.69 172 ASP A N 1
ATOM 1349 C CA . ASP A 1 172 ? 1.211 -3.475 -21.276 1.00 95.69 172 ASP A CA 1
ATOM 1350 C C . ASP A 1 172 ? 2.483 -2.980 -21.979 1.00 95.69 172 ASP A C 1
ATOM 1352 O O . ASP A 1 172 ? 3.441 -3.744 -22.130 1.00 95.69 172 ASP A O 1
ATOM 1356 N N . SER A 1 173 ? 2.525 -1.719 -22.412 1.00 96.56 173 SER A N 1
ATOM 1357 C CA . SER A 1 173 ? 3.721 -1.121 -23.015 1.00 96.56 173 SER A CA 1
ATOM 1358 C C . SER A 1 173 ? 4.804 -0.918 -21.956 1.00 96.56 173 SER A C 1
ATOM 1360 O O . SER A 1 173 ? 5.975 -1.246 -22.173 1.00 96.56 173 SER A O 1
ATOM 1362 N N . TYR A 1 174 ? 4.405 -0.453 -20.772 1.00 98.06 174 TYR A N 1
ATOM 1363 C CA . TYR A 1 174 ? 5.256 -0.347 -19.596 1.00 98.06 174 TYR A CA 1
ATOM 1364 C C . TYR A 1 174 ? 5.812 -1.710 -19.175 1.00 98.06 174 TYR A C 1
ATOM 1366 O O . TYR A 1 174 ? 7.024 -1.864 -18.993 1.00 98.06 174 TYR A O 1
ATOM 1374 N N . LEU A 1 175 ? 4.944 -2.722 -19.079 1.00 96.94 175 LEU A N 1
ATOM 1375 C CA . LEU A 1 175 ? 5.331 -4.088 -18.727 1.00 96.94 175 LEU A CA 1
ATOM 1376 C C . LEU A 1 175 ? 6.367 -4.657 -19.700 1.00 96.94 175 LEU A C 1
ATOM 1378 O O . LEU A 1 175 ? 7.364 -5.231 -19.264 1.00 96.94 175 LEU A O 1
ATOM 1382 N N . ARG A 1 176 ? 6.200 -4.447 -21.013 1.00 95.75 176 ARG A N 1
ATOM 1383 C CA . ARG A 1 176 ? 7.200 -4.866 -22.010 1.00 95.75 176 ARG A CA 1
ATOM 1384 C C . ARG A 1 176 ? 8.559 -4.204 -21.780 1.00 95.75 176 ARG A C 1
ATOM 1386 O O . ARG A 1 176 ? 9.578 -4.894 -21.830 1.00 95.75 176 ARG A O 1
ATOM 1393 N N . GLN A 1 177 ? 8.591 -2.900 -21.492 1.00 96.94 177 GLN A N 1
ATOM 1394 C CA . GLN A 1 177 ? 9.836 -2.182 -21.178 1.00 96.94 177 GLN A CA 1
ATOM 1395 C C . GLN A 1 177 ? 10.508 -2.753 -19.921 1.00 96.94 177 GLN A C 1
ATOM 1397 O O . GLN A 1 177 ? 11.709 -3.033 -19.925 1.00 96.94 177 GLN A O 1
ATOM 1402 N N . MET A 1 178 ? 9.727 -3.003 -18.867 1.00 96.88 178 MET A N 1
ATOM 1403 C CA . MET A 1 178 ? 10.221 -3.585 -17.620 1.00 96.88 178 MET A CA 1
ATOM 1404 C C . MET A 1 178 ? 10.799 -4.992 -17.824 1.00 96.88 178 MET A C 1
ATOM 1406 O O . MET A 1 178 ? 11.921 -5.269 -17.395 1.00 96.88 178 MET A O 1
ATOM 1410 N N . LEU A 1 179 ? 10.076 -5.878 -18.519 1.00 96.44 179 LEU A N 1
ATOM 1411 C CA . LEU A 1 179 ? 10.531 -7.243 -18.802 1.00 96.44 179 LEU A CA 1
ATOM 1412 C C . LEU A 1 179 ? 11.778 -7.255 -19.694 1.00 96.44 179 LEU A C 1
ATOM 1414 O O . LEU A 1 179 ? 12.653 -8.100 -19.508 1.00 96.44 179 LEU A O 1
ATOM 1418 N N . ALA A 1 180 ? 11.918 -6.296 -20.614 1.00 94.25 180 ALA A N 1
ATOM 1419 C CA . ALA A 1 180 ? 13.135 -6.135 -21.404 1.00 94.25 180 ALA A CA 1
ATOM 1420 C C . ALA A 1 180 ? 14.347 -5.777 -20.523 1.00 94.25 180 ALA A C 1
ATOM 1422 O O . ALA A 1 180 ? 15.421 -6.369 -20.682 1.00 94.25 180 ALA A O 1
ATOM 1423 N N . ILE A 1 181 ? 14.177 -4.865 -19.558 1.00 95.31 181 ILE A N 1
ATOM 1424 C CA . ILE A 1 181 ? 15.223 -4.496 -18.592 1.00 95.31 181 ILE A CA 1
ATOM 1425 C C . ILE A 1 181 ? 15.590 -5.694 -17.706 1.00 95.31 181 ILE A C 1
ATOM 1427 O O . ILE A 1 181 ? 16.773 -6.021 -17.590 1.00 95.31 181 ILE A O 1
ATOM 1431 N N . ILE A 1 182 ? 14.600 -6.398 -17.144 1.00 95.50 182 ILE A N 1
ATOM 1432 C CA . ILE A 1 182 ? 14.812 -7.597 -16.313 1.00 95.50 182 ILE A CA 1
ATOM 1433 C C . ILE A 1 182 ? 15.509 -8.698 -17.120 1.00 95.50 182 ILE A C 1
ATOM 1435 O O . ILE A 1 182 ? 16.499 -9.275 -16.667 1.00 95.50 182 ILE A O 1
ATOM 1439 N N . SER A 1 183 ? 15.056 -8.963 -18.348 1.00 94.56 183 SER A N 1
ATOM 1440 C CA . SER A 1 183 ? 15.688 -9.951 -19.225 1.00 94.56 183 SER A CA 1
ATOM 1441 C C . SER A 1 183 ? 17.132 -9.574 -19.542 1.00 94.56 183 SER A C 1
ATOM 1443 O O . SER A 1 183 ? 17.981 -10.463 -19.648 1.00 94.56 183 SER A O 1
ATOM 1445 N N . ARG A 1 184 ? 17.440 -8.284 -19.710 1.00 94.81 184 ARG A N 1
ATOM 1446 C CA . ARG A 1 184 ? 18.818 -7.839 -19.924 1.00 94.81 184 ARG A CA 1
ATOM 1447 C C . ARG A 1 184 ? 19.660 -8.030 -18.669 1.00 94.81 184 ARG A C 1
ATOM 1449 O O . ARG A 1 184 ? 20.740 -8.603 -18.771 1.00 94.81 184 ARG A O 1
ATOM 1456 N N . PHE A 1 185 ? 19.160 -7.625 -17.503 1.00 95.62 185 PHE A N 1
ATOM 1457 C CA . PHE A 1 185 ? 19.820 -7.866 -16.218 1.00 95.62 185 PHE A CA 1
ATOM 1458 C C . PHE A 1 185 ? 20.172 -9.346 -16.042 1.00 95.62 185 PHE A C 1
ATOM 1460 O O . PHE A 1 185 ? 21.324 -9.695 -15.779 1.00 95.62 185 PHE A O 1
ATOM 1467 N N . TYR A 1 186 ? 19.195 -10.220 -16.284 1.00 95.50 186 TYR A N 1
ATOM 1468 C CA . TYR A 1 186 ? 19.370 -11.659 -16.180 1.00 95.50 186 TYR A CA 1
ATOM 1469 C C . TYR A 1 186 ? 20.445 -12.183 -17.141 1.00 95.50 186 TYR A C 1
ATOM 1471 O O . TYR A 1 186 ? 21.362 -12.881 -16.719 1.00 95.50 186 TYR A O 1
ATOM 1479 N N . ARG A 1 187 ? 20.375 -11.834 -18.432 1.00 95.19 187 ARG A N 1
ATOM 1480 C CA . ARG A 1 187 ? 21.319 -12.335 -19.448 1.00 95.19 187 ARG A CA 1
ATOM 1481 C C . ARG A 1 187 ? 22.740 -11.813 -19.255 1.00 95.19 187 ARG A C 1
ATOM 1483 O O . ARG A 1 187 ? 23.686 -12.548 -19.532 1.00 95.19 187 ARG A O 1
ATOM 1490 N N . THR A 1 188 ? 22.884 -10.562 -18.830 1.00 95.06 188 THR A N 1
ATOM 1491 C CA . THR A 1 188 ? 24.191 -9.914 -18.707 1.00 95.06 188 THR A CA 1
ATOM 1492 C C . THR A 1 188 ? 24.896 -10.294 -17.411 1.00 95.06 188 THR A C 1
ATOM 1494 O O . THR A 1 188 ? 26.105 -10.487 -17.445 1.00 95.06 188 THR A O 1
ATOM 1497 N N . TYR A 1 189 ? 24.164 -10.438 -16.301 1.00 95.81 189 TYR A N 1
ATOM 1498 C CA . TYR A 1 189 ? 24.770 -10.576 -14.972 1.00 95.81 189 TYR A CA 1
ATOM 1499 C C . TYR A 1 189 ? 24.441 -11.902 -14.300 1.00 95.81 189 TYR A C 1
ATOM 1501 O O . TYR A 1 189 ? 25.342 -12.675 -13.984 1.00 95.81 189 TYR A O 1
ATOM 1509 N N . VAL A 1 190 ? 23.154 -12.215 -14.145 1.00 94.94 190 VAL A N 1
ATOM 1510 C CA . VAL A 1 190 ? 22.716 -13.401 -13.388 1.00 94.94 190 VAL A CA 1
ATOM 1511 C C . VAL A 1 190 ? 23.155 -14.691 -14.078 1.00 94.94 190 VAL A C 1
ATOM 1513 O O . VAL A 1 190 ? 23.838 -15.515 -13.482 1.00 94.94 190 VAL A O 1
ATOM 1516 N N . ARG A 1 191 ? 22.828 -14.849 -15.364 1.00 94.69 191 ARG A N 1
ATOM 1517 C CA . ARG A 1 191 ? 23.150 -16.051 -16.147 1.00 94.69 191 ARG A CA 1
ATOM 1518 C C . ARG A 1 191 ? 24.656 -16.254 -16.312 1.00 94.69 191 ARG A C 1
ATOM 1520 O O . ARG A 1 191 ? 25.107 -17.386 -16.427 1.00 94.69 191 ARG A O 1
ATOM 1527 N N . ARG A 1 192 ? 25.427 -15.165 -16.347 1.00 95.38 192 ARG A N 1
ATOM 1528 C CA . ARG A 1 192 ? 26.894 -15.201 -16.458 1.00 95.38 192 ARG A CA 1
ATOM 1529 C C . ARG A 1 192 ? 27.587 -15.320 -15.102 1.00 95.38 192 ARG A C 1
ATOM 1531 O O . ARG A 1 192 ? 28.810 -15.372 -15.066 1.00 95.38 192 ARG A O 1
ATOM 1538 N N . ASN A 1 193 ? 26.816 -15.345 -14.013 1.00 95.81 193 ASN A N 1
ATOM 1539 C CA . ASN A 1 193 ? 27.306 -15.348 -12.643 1.00 95.81 193 ASN A CA 1
ATOM 1540 C C . ASN A 1 193 ? 28.328 -14.227 -12.368 1.00 95.81 193 ASN A C 1
ATOM 1542 O O . ASN A 1 193 ? 29.371 -14.452 -11.757 1.00 95.81 193 ASN A O 1
ATOM 1546 N N . CYS A 1 194 ? 28.050 -13.013 -12.851 1.00 96.25 194 CYS A N 1
ATOM 1547 C CA . CYS A 1 194 ? 28.907 -11.856 -12.624 1.00 96.25 194 CYS A CA 1
ATOM 1548 C C . CYS A 1 194 ? 28.163 -10.736 -11.893 1.00 96.25 194 CYS A C 1
ATOM 1550 O O . CYS A 1 194 ? 26.962 -10.516 -12.068 1.00 96.25 194 CYS A O 1
ATOM 1552 N N . ARG A 1 195 ? 28.895 -10.024 -11.031 1.00 95.44 195 ARG A N 1
ATOM 1553 C CA . ARG A 1 195 ? 28.329 -8.951 -10.214 1.00 95.44 195 ARG A CA 1
ATOM 1554 C C . ARG A 1 195 ? 28.002 -7.737 -11.093 1.00 95.44 195 ARG A C 1
ATOM 1556 O O . ARG A 1 195 ? 28.875 -7.286 -11.835 1.00 95.44 195 ARG A O 1
ATOM 1563 N N . PRO A 1 196 ? 26.793 -7.162 -10.985 1.00 95.38 196 PRO A N 1
ATOM 1564 C CA . PRO A 1 196 ? 26.466 -5.943 -11.704 1.00 95.38 196 PRO A CA 1
ATOM 1565 C C . PRO A 1 196 ? 27.242 -4.730 -11.162 1.00 95.38 196 PRO A C 1
ATOM 1567 O O . PRO A 1 196 ? 27.392 -4.605 -9.940 1.00 95.38 196 PRO A O 1
ATOM 1570 N N . PRO A 1 197 ? 27.723 -3.827 -12.038 1.00 94.81 197 PRO A N 1
ATOM 1571 C CA . PRO A 1 197 ? 28.307 -2.560 -11.616 1.00 94.81 197 PRO A CA 1
ATOM 1572 C C . PRO A 1 197 ? 27.235 -1.642 -11.013 1.00 94.81 197 PRO A C 1
ATOM 1574 O O . PRO A 1 197 ? 26.032 -1.837 -11.206 1.00 94.81 197 PRO A O 1
ATOM 1577 N N . TYR A 1 198 ? 27.672 -0.613 -10.286 1.00 94.31 198 TYR A N 1
ATOM 1578 C CA . TYR A 1 198 ? 26.763 0.419 -9.790 1.00 94.31 198 TYR A CA 1
ATOM 1579 C C . TYR A 1 198 ? 26.114 1.163 -10.961 1.00 94.31 198 TYR A C 1
ATOM 1581 O O . TYR A 1 198 ? 26.765 1.387 -11.978 1.00 94.31 198 TYR A O 1
ATOM 1589 N N . ASN A 1 199 ? 24.835 1.531 -10.827 1.00 91.81 199 ASN A N 1
ATOM 1590 C CA . ASN A 1 199 ? 24.094 2.273 -11.853 1.00 91.81 199 ASN A CA 1
ATOM 1591 C C . ASN A 1 199 ? 24.164 1.660 -13.268 1.00 91.81 199 ASN A C 1
ATOM 1593 O O . ASN A 1 199 ? 24.027 2.361 -14.260 1.00 91.81 199 ASN A O 1
ATOM 1597 N N . MET A 1 200 ? 24.312 0.339 -13.369 1.00 92.56 200 MET A N 1
ATOM 1598 C CA . MET A 1 200 ? 24.503 -0.438 -14.606 1.00 92.56 200 MET A CA 1
ATOM 1599 C C . MET A 1 200 ? 23.627 -0.083 -15.826 1.00 92.56 200 MET A C 1
ATOM 1601 O O . MET A 1 200 ? 23.995 -0.413 -16.951 1.00 92.56 200 MET A O 1
ATOM 1605 N N . PHE A 1 201 ? 22.460 0.535 -15.627 1.00 93.25 201 PHE A N 1
ATOM 1606 C CA . PHE A 1 201 ? 21.549 0.930 -16.702 1.00 93.25 201 PHE A CA 1
ATOM 1607 C C . PHE A 1 201 ? 21.255 2.435 -16.761 1.00 93.25 201 PHE A C 1
ATOM 1609 O O . PHE A 1 201 ? 20.526 2.846 -17.655 1.00 93.25 201 PHE A O 1
ATOM 1616 N N . SER A 1 202 ? 21.807 3.267 -15.870 1.00 91.56 202 SER A N 1
ATOM 1617 C CA . SER A 1 202 ? 21.410 4.682 -15.726 1.00 91.56 202 SER A CA 1
ATOM 1618 C C . SER A 1 202 ? 21.594 5.519 -16.993 1.00 91.56 202 SER A C 1
ATOM 1620 O O . SER A 1 202 ? 20.795 6.410 -17.271 1.00 91.56 202 SER A O 1
ATOM 1622 N N . GLU A 1 203 ? 22.634 5.227 -17.771 1.00 92.44 203 GLU A N 1
ATOM 1623 C CA . GLU A 1 203 ? 22.977 5.966 -18.992 1.00 92.44 203 GLU A CA 1
ATOM 1624 C C . GLU A 1 203 ? 22.252 5.442 -20.232 1.00 92.44 203 GLU A C 1
ATOM 1626 O O . GLU A 1 203 ? 22.343 6.026 -21.309 1.00 92.44 203 GLU A O 1
ATOM 1631 N N . ARG A 1 204 ? 21.517 4.332 -20.112 1.00 94.81 204 ARG A N 1
ATOM 1632 C CA . ARG A 1 204 ? 20.867 3.740 -21.272 1.00 94.81 204 ARG A CA 1
ATOM 1633 C C . ARG A 1 204 ? 19.587 4.497 -21.639 1.00 94.81 204 ARG A C 1
ATOM 1635 O O . ARG A 1 204 ? 18.726 4.664 -20.771 1.00 94.81 204 ARG A O 1
ATOM 1642 N N . PRO A 1 205 ? 19.381 4.840 -22.924 1.00 96.88 205 PRO A N 1
ATOM 1643 C CA . PRO A 1 205 ? 18.165 5.526 -23.362 1.00 96.88 205 PRO A CA 1
ATOM 1644 C C . PRO A 1 205 ? 16.876 4.757 -23.044 1.00 96.88 205 PRO A C 1
ATOM 1646 O O . PRO A 1 205 ? 15.897 5.352 -22.603 1.00 96.88 205 PRO A O 1
ATOM 1649 N N . ASP A 1 206 ? 16.886 3.428 -23.201 1.00 94.56 206 ASP A N 1
ATOM 1650 C CA . ASP A 1 206 ? 15.723 2.577 -22.918 1.00 94.56 206 ASP A CA 1
ATOM 1651 C C . ASP A 1 206 ? 15.366 2.537 -21.424 1.00 94.56 206 ASP A C 1
ATOM 1653 O O . ASP A 1 206 ? 14.194 2.587 -21.056 1.00 94.56 206 ASP A O 1
ATOM 1657 N N . TYR A 1 207 ? 16.369 2.527 -20.548 1.00 96.44 207 TYR A N 1
ATOM 1658 C CA . TYR A 1 207 ? 16.153 2.630 -19.107 1.00 96.44 207 TYR A CA 1
ATOM 1659 C C . TYR A 1 207 ? 15.645 4.019 -18.699 1.00 96.44 207 TYR A C 1
ATOM 1661 O O . TYR A 1 207 ? 14.722 4.129 -17.895 1.00 96.44 207 TYR A O 1
ATOM 1669 N N . GLN A 1 208 ? 16.184 5.091 -19.285 1.00 97.00 208 GLN A N 1
ATOM 1670 C CA . GLN A 1 208 ? 15.695 6.450 -19.036 1.00 97.00 208 GLN A CA 1
ATOM 1671 C C . GLN A 1 208 ? 14.243 6.629 -19.490 1.00 97.00 208 GLN A C 1
ATOM 1673 O O . GLN A 1 208 ? 13.450 7.251 -18.781 1.00 97.00 208 GLN A O 1
ATOM 1678 N N . GLN A 1 209 ? 13.871 6.058 -20.638 1.00 96.75 209 GLN A N 1
ATOM 1679 C CA . GLN A 1 209 ? 12.489 6.042 -21.110 1.00 96.75 209 GLN A CA 1
ATOM 1680 C C . GLN A 1 209 ? 11.576 5.292 -20.135 1.00 96.75 209 GLN A C 1
ATOM 1682 O O . GLN A 1 209 ? 10.538 5.828 -19.747 1.00 96.75 209 GLN A O 1
ATOM 1687 N N . PHE A 1 210 ? 11.995 4.115 -19.665 1.00 97.31 210 PHE A N 1
ATOM 1688 C CA . PHE A 1 210 ? 11.267 3.351 -18.654 1.00 97.31 210 PHE A CA 1
ATOM 1689 C C . PHE A 1 210 ? 11.053 4.144 -17.353 1.00 97.31 210 PHE A C 1
ATOM 1691 O O . PHE A 1 210 ? 9.957 4.128 -16.789 1.00 97.31 210 PHE A O 1
ATOM 1698 N N . LEU A 1 211 ? 12.059 4.891 -16.885 1.00 97.25 211 LEU A N 1
ATOM 1699 C CA . LEU A 1 211 ? 11.925 5.748 -15.702 1.00 97.25 211 LEU A CA 1
ATOM 1700 C C . LEU A 1 211 ? 10.938 6.902 -15.926 1.00 97.25 211 LEU A C 1
ATOM 1702 O O . LEU A 1 211 ? 10.118 7.175 -15.049 1.00 97.25 211 LEU A O 1
ATOM 1706 N N . ARG A 1 212 ? 10.966 7.553 -17.098 1.00 98.00 212 ARG A N 1
ATOM 1707 C CA . ARG A 1 212 ? 9.981 8.593 -17.453 1.00 98.00 212 ARG A CA 1
ATOM 1708 C C . ARG A 1 212 ? 8.567 8.020 -17.511 1.00 98.00 212 ARG A C 1
ATOM 1710 O O . ARG A 1 212 ? 7.648 8.632 -16.977 1.00 98.00 212 ARG A O 1
ATOM 1717 N N . HIS A 1 213 ? 8.409 6.830 -18.088 1.00 98.12 213 HIS A N 1
ATOM 1718 C CA . HIS A 1 213 ? 7.128 6.132 -18.143 1.00 98.12 213 HIS A CA 1
ATOM 1719 C C . HIS A 1 213 ? 6.626 5.769 -16.734 1.00 98.12 213 HIS A C 1
ATOM 1721 O O . HIS A 1 213 ? 5.482 6.049 -16.392 1.00 98.12 213 HIS A O 1
ATOM 1727 N N . THR A 1 214 ? 7.514 5.262 -15.868 1.00 98.31 214 THR A N 1
ATOM 1728 C CA . THR A 1 214 ? 7.222 5.002 -14.445 1.00 98.31 214 THR A CA 1
ATOM 1729 C C . THR A 1 214 ? 6.713 6.266 -13.743 1.00 98.31 214 THR A C 1
ATOM 1731 O O . THR A 1 214 ? 5.733 6.221 -13.002 1.00 98.31 214 THR A O 1
ATOM 1734 N N . ALA A 1 215 ? 7.375 7.405 -13.972 1.00 98.19 215 ALA A N 1
ATOM 1735 C CA . ALA A 1 215 ? 7.001 8.681 -13.372 1.00 98.19 215 ALA A CA 1
ATOM 1736 C C . ALA A 1 215 ? 5.656 9.219 -13.891 1.00 98.19 215 ALA A C 1
ATOM 1738 O O . ALA A 1 215 ? 4.875 9.747 -13.102 1.00 98.19 215 ALA A O 1
ATOM 1739 N N . SER A 1 216 ? 5.377 9.061 -15.187 1.00 98.00 216 SER A N 1
ATOM 1740 C CA . SER A 1 216 ? 4.094 9.421 -15.805 1.00 98.00 216 SER A CA 1
ATOM 1741 C C . SER A 1 216 ? 2.946 8.611 -15.197 1.00 98.00 216 SER A C 1
ATOM 1743 O O . SER A 1 216 ? 2.043 9.217 -14.625 1.00 98.00 216 SER A O 1
ATOM 1745 N N . LEU A 1 217 ? 3.052 7.275 -15.150 1.00 97.94 217 LEU A N 1
ATOM 1746 C CA . LEU A 1 217 ? 2.040 6.411 -14.524 1.00 97.94 217 LEU A CA 1
ATOM 1747 C C . LEU A 1 217 ? 1.782 6.778 -13.057 1.00 97.94 217 LEU A C 1
ATOM 1749 O O . LEU A 1 217 ? 0.633 6.888 -12.632 1.00 97.94 217 LEU A O 1
ATOM 1753 N N . ALA A 1 218 ? 2.841 7.002 -12.276 1.00 97.69 218 ALA A N 1
ATOM 1754 C CA . ALA A 1 218 ? 2.726 7.417 -10.878 1.00 97.69 218 ALA A CA 1
ATOM 1755 C C . ALA A 1 218 ? 1.964 8.742 -10.712 1.00 97.69 218 ALA A C 1
ATOM 1757 O O . ALA A 1 218 ? 1.145 8.883 -9.804 1.00 97.69 218 ALA A O 1
ATOM 1758 N N . ARG A 1 219 ? 2.246 9.712 -11.588 1.00 96.88 219 ARG A N 1
ATOM 1759 C CA . ARG A 1 219 ? 1.660 11.053 -11.545 1.00 96.88 219 ARG A CA 1
ATOM 1760 C C . ARG A 1 219 ? 0.212 11.076 -12.020 1.00 96.88 219 ARG A C 1
ATOM 1762 O O . ARG A 1 219 ? -0.587 11.813 -11.454 1.00 96.88 219 ARG A O 1
ATOM 1769 N N . GLU A 1 220 ? -0.091 10.309 -13.061 1.00 94.44 220 GLU A N 1
ATOM 1770 C CA . GLU A 1 220 ? -1.398 10.270 -13.726 1.00 94.44 220 GLU A CA 1
ATOM 1771 C C . GLU A 1 220 ? -2.393 9.350 -13.016 1.00 94.44 220 GLU A C 1
ATOM 1773 O O . GLU A 1 220 ? -3.592 9.455 -13.255 1.00 94.44 220 GLU A O 1
ATOM 1778 N N . THR A 1 221 ? -1.925 8.484 -12.111 1.00 95.06 221 THR A N 1
ATOM 1779 C CA . THR A 1 221 ? -2.803 7.645 -11.290 1.00 95.06 221 THR A CA 1
ATOM 1780 C C . THR A 1 221 ? -3.609 8.511 -10.311 1.00 95.06 221 THR A C 1
ATOM 1782 O O . THR A 1 221 ? -3.023 9.087 -9.387 1.00 95.06 221 THR A O 1
ATOM 1785 N N . PRO A 1 222 ? -4.946 8.581 -10.446 1.00 87.00 222 PRO A N 1
ATOM 1786 C CA . PRO A 1 222 ? -5.765 9.416 -9.583 1.00 87.00 222 PRO A CA 1
ATOM 1787 C C . PRO A 1 222 ? -5.952 8.786 -8.199 1.00 87.00 222 PRO A C 1
ATOM 1789 O O . PRO A 1 222 ? -6.060 7.563 -8.045 1.00 87.00 222 PRO A O 1
ATOM 1792 N N . ALA A 1 223 ? -6.052 9.643 -7.182 1.00 88.69 223 ALA A N 1
ATOM 1793 C CA . ALA A 1 223 ? -6.637 9.258 -5.905 1.00 88.69 223 ALA A CA 1
ATOM 1794 C C . ALA A 1 223 ? -8.159 9.157 -6.077 1.00 88.69 223 ALA A C 1
ATOM 1796 O O . ALA A 1 223 ? -8.798 10.105 -6.528 1.00 88.69 223 ALA A O 1
ATOM 1797 N N . LEU A 1 224 ? -8.734 8.011 -5.724 1.00 86.00 224 LEU A N 1
ATOM 1798 C CA . LEU A 1 224 ? -10.181 7.795 -5.732 1.00 86.00 224 LEU A CA 1
ATOM 1799 C C . LEU A 1 224 ? -10.845 8.302 -4.454 1.00 86.00 224 LEU A C 1
ATOM 1801 O O . LEU A 1 224 ? -11.973 8.781 -4.485 1.00 86.00 224 LEU A O 1
ATOM 1805 N N . LEU A 1 225 ? -10.160 8.142 -3.323 1.00 82.06 225 LEU A N 1
ATOM 1806 C CA . LEU A 1 225 ? -10.697 8.461 -2.009 1.00 82.06 225 LEU A CA 1
ATOM 1807 C C . LEU A 1 225 ? -9.568 8.883 -1.080 1.00 82.06 225 LEU A C 1
ATOM 1809 O O . LEU A 1 225 ? -8.525 8.233 -1.022 1.00 82.06 225 LEU A O 1
ATOM 1813 N N . HIS A 1 226 ? -9.828 9.921 -0.293 1.00 85.19 226 HIS A N 1
ATOM 1814 C CA . HIS A 1 226 ? -9.075 10.222 0.911 1.00 85.19 226 HIS A CA 1
ATOM 1815 C C . HIS A 1 226 ? -10.008 10.095 2.117 1.00 85.19 226 HIS A C 1
ATOM 1817 O O . HIS A 1 226 ? -11.012 10.797 2.204 1.00 85.19 226 HIS A O 1
ATOM 1823 N N . GLN A 1 227 ? -9.677 9.190 3.034 1.00 79.06 227 GLN A N 1
ATOM 1824 C CA . GLN A 1 227 ? -10.460 8.905 4.230 1.00 79.06 227 GLN A CA 1
ATOM 1825 C C . GLN A 1 227 ? -9.616 9.217 5.474 1.00 79.06 227 GLN A C 1
ATOM 1827 O O . GLN A 1 227 ? -8.740 8.418 5.817 1.00 79.06 227 GLN A O 1
ATOM 1832 N N . PRO A 1 228 ? -9.848 10.340 6.177 1.00 79.88 228 PRO A N 1
AT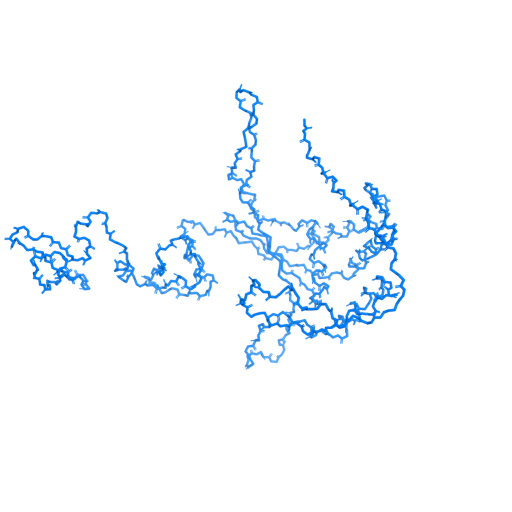OM 1833 C CA . PRO A 1 228 ? -9.131 10.649 7.412 1.00 79.88 228 PRO A CA 1
ATOM 1834 C C . PRO A 1 228 ? -9.518 9.675 8.537 1.00 79.88 228 PRO A C 1
ATOM 1836 O O . PRO A 1 228 ? -10.579 9.043 8.497 1.00 79.88 228 PRO A O 1
ATOM 1839 N N . VAL A 1 229 ? -8.678 9.568 9.577 1.00 72.12 229 VAL A N 1
ATOM 1840 C CA . VAL A 1 229 ? -9.126 8.934 10.831 1.00 72.12 229 VAL A CA 1
ATOM 1841 C C . VAL A 1 229 ? -10.240 9.797 11.407 1.00 72.12 229 VAL A C 1
ATOM 1843 O O . VAL A 1 229 ? -10.068 11.006 11.559 1.00 72.12 229 VAL A O 1
ATOM 1846 N N . LEU A 1 230 ? -11.380 9.177 11.712 1.00 59.56 230 LEU A N 1
ATOM 1847 C CA . LEU A 1 230 ? -12.501 9.868 12.340 1.00 59.56 230 LEU A CA 1
ATOM 1848 C C . LEU A 1 230 ? -12.029 10.553 13.636 1.00 59.56 230 LEU A C 1
ATOM 1850 O O . LEU A 1 230 ? -11.364 9.901 14.448 1.00 59.56 230 LEU A O 1
ATOM 1854 N N . PRO A 1 231 ? -12.351 11.839 13.854 1.00 49.28 231 PRO A N 1
ATOM 1855 C CA . PRO A 1 231 ? -11.980 12.525 15.082 1.00 49.28 231 PRO A CA 1
ATOM 1856 C C . PRO A 1 231 ? -12.641 11.851 16.293 1.00 49.28 231 PRO A C 1
ATOM 1858 O O . PRO A 1 231 ? -13.824 11.518 16.268 1.00 49.28 231 PRO A O 1
ATOM 1861 N N . GLY A 1 232 ? -11.867 11.657 17.363 1.00 57.00 232 GLY A N 1
ATOM 1862 C CA . GLY A 1 232 ? -12.343 11.107 18.636 1.00 57.00 232 GLY A CA 1
ATOM 1863 C C . GLY A 1 232 ? -11.536 9.904 19.130 1.00 57.00 232 GLY A C 1
ATOM 1864 O O . GLY A 1 232 ? -11.002 9.112 18.356 1.00 57.00 232 GLY A O 1
ATOM 1865 N N . ARG A 1 233 ? -11.442 9.748 20.457 1.00 58.31 233 ARG A N 1
ATOM 1866 C CA . ARG A 1 233 ? -10.886 8.534 21.071 1.00 58.31 233 ARG A CA 1
ATOM 1867 C C . ARG A 1 233 ? -11.896 7.406 20.893 1.00 58.31 233 ARG A C 1
ATOM 1869 O O . ARG A 1 233 ? -12.879 7.336 21.624 1.00 58.31 233 ARG A O 1
ATOM 1876 N N . ARG A 1 234 ? -11.660 6.531 19.921 1.00 60.59 234 ARG A N 1
ATOM 1877 C CA . ARG A 1 234 ? -12.442 5.307 19.736 1.00 60.59 234 ARG A CA 1
ATOM 1878 C C . ARG A 1 234 ? -11.633 4.121 20.241 1.00 60.59 234 ARG A C 1
ATOM 1880 O O . ARG A 1 234 ? -10.446 4.010 19.942 1.00 60.59 234 ARG A O 1
ATOM 1887 N N . ALA A 1 235 ? -12.261 3.256 21.030 1.00 67.00 235 ALA A N 1
ATOM 1888 C CA . ALA A 1 235 ? -11.612 2.038 21.485 1.00 67.00 235 ALA A CA 1
ATOM 1889 C C . ALA A 1 235 ? -11.298 1.133 20.283 1.00 67.00 235 ALA A C 1
ATOM 1891 O O . ALA A 1 235 ? -12.143 0.937 19.409 1.00 67.00 235 ALA A O 1
ATOM 1892 N N . VAL A 1 236 ? -10.075 0.599 20.243 1.00 65.75 236 VAL A N 1
ATOM 1893 C CA . VAL A 1 236 ? -9.540 -0.177 19.111 1.00 65.75 236 VAL A CA 1
ATOM 1894 C C . VAL A 1 236 ? -10.434 -1.378 18.778 1.00 65.75 236 VAL A C 1
ATOM 1896 O O . VAL A 1 236 ? -10.759 -1.586 17.612 1.00 65.75 236 VAL A O 1
ATOM 1899 N N . HIS A 1 237 ? -10.923 -2.087 19.799 1.00 69.31 237 HIS A N 1
ATOM 1900 C CA . HIS A 1 237 ? -11.842 -3.219 19.646 1.00 69.31 237 HIS A CA 1
ATOM 1901 C C . HIS A 1 237 ? -13.140 -2.844 18.913 1.00 69.31 237 HIS A C 1
ATOM 1903 O O . HIS A 1 237 ? -13.653 -3.623 18.117 1.00 69.31 237 HIS A O 1
ATOM 1909 N N . ARG A 1 238 ? -13.653 -1.621 19.108 1.00 69.75 238 ARG A N 1
ATOM 1910 C CA . ARG A 1 238 ? -14.902 -1.165 18.483 1.00 69.75 238 ARG A CA 1
ATOM 1911 C C . ARG A 1 238 ? -14.701 -0.882 16.998 1.00 69.75 238 ARG A C 1
ATOM 1913 O O . ARG A 1 238 ? -15.583 -1.162 16.199 1.00 69.75 238 ARG A O 1
ATOM 1920 N N . ILE A 1 239 ? -13.523 -0.370 16.636 1.00 68.88 239 ILE A N 1
ATOM 1921 C CA . ILE A 1 239 ? -13.139 -0.158 15.236 1.00 68.88 239 ILE A CA 1
ATOM 1922 C C . ILE A 1 239 ? -13.043 -1.504 14.510 1.00 68.88 239 ILE A C 1
ATOM 1924 O O . ILE A 1 239 ? -13.634 -1.656 13.446 1.00 68.88 239 ILE A O 1
ATOM 1928 N N . PHE A 1 240 ? -12.337 -2.483 15.088 1.00 65.62 240 PHE A N 1
ATOM 1929 C CA . PHE A 1 240 ? -12.202 -3.813 14.484 1.00 65.62 240 PHE A CA 1
ATOM 1930 C C . PHE A 1 240 ? -13.548 -4.507 14.304 1.00 65.62 240 PHE A C 1
ATOM 1932 O O . PHE A 1 240 ? -13.821 -5.047 13.236 1.00 65.62 240 PHE A O 1
ATOM 1939 N N . ALA A 1 241 ? -14.404 -4.459 15.320 1.00 65.81 241 ALA A N 1
ATOM 1940 C CA . ALA A 1 241 ? -15.674 -5.153 15.263 1.00 65.81 241 ALA A CA 1
ATOM 1941 C C . ALA A 1 241 ? -16.642 -4.513 14.239 1.00 65.81 241 ALA A C 1
ATOM 1943 O O . ALA A 1 241 ? -17.311 -5.236 13.506 1.00 65.81 241 ALA A O 1
ATOM 1944 N N . GLU A 1 242 ? -16.640 -3.181 14.082 1.00 67.00 242 GLU A N 1
ATOM 1945 C CA . GLU A 1 242 ? -17.360 -2.509 12.984 1.00 67.00 242 GLU A CA 1
ATOM 1946 C C . GLU A 1 242 ? -16.808 -2.886 11.597 1.00 67.00 242 GLU A C 1
ATOM 1948 O O . GLU A 1 242 ? -17.583 -3.109 10.668 1.00 67.00 242 GLU A O 1
ATOM 1953 N N . TRP A 1 243 ? -15.481 -2.980 11.438 1.00 63.44 243 TRP A N 1
ATOM 1954 C CA . TRP A 1 243 ? -14.848 -3.349 10.161 1.00 63.44 243 TRP A CA 1
ATOM 1955 C C . TRP A 1 243 ? -15.147 -4.783 9.723 1.00 63.44 243 TRP A C 1
ATOM 1957 O O . TRP A 1 243 ? -15.270 -5.043 8.530 1.00 63.44 243 TRP A O 1
ATOM 1967 N N . GLU A 1 244 ? -15.301 -5.701 10.674 1.00 62.69 244 GLU A N 1
ATOM 1968 C CA . GLU A 1 244 ? -15.672 -7.101 10.427 1.00 62.69 244 GLU A CA 1
ATOM 1969 C C . GLU A 1 244 ? -17.171 -7.291 10.110 1.00 62.69 244 GLU A C 1
ATOM 1971 O O . GLU A 1 244 ? -17.622 -8.420 9.882 1.00 62.69 244 GLU A O 1
ATOM 1976 N N . GLY A 1 245 ? -17.936 -6.192 10.059 1.00 55.50 245 GLY A N 1
ATOM 1977 C CA . GLY A 1 245 ? -19.351 -6.172 9.691 1.00 55.50 245 GLY A CA 1
ATOM 1978 C C . GLY A 1 245 ? -20.311 -6.332 10.869 1.00 55.50 245 GLY A C 1
ATOM 1979 O O . GLY A 1 245 ? -21.500 -6.568 10.655 1.00 55.50 245 GLY A O 1
ATOM 1980 N N . SER A 1 246 ? -19.836 -6.211 12.111 1.00 61.69 246 SER A N 1
ATOM 1981 C CA . SER A 1 246 ? -20.731 -6.199 13.265 1.00 61.69 246 SER A CA 1
ATOM 1982 C C . SER A 1 246 ? -21.478 -4.867 13.311 1.00 61.69 246 SER A C 1
ATOM 1984 O O . SER A 1 246 ? -20.907 -3.812 13.592 1.00 61.69 246 SER A O 1
ATOM 1986 N N . HIS A 1 247 ? -22.779 -4.913 13.037 1.00 60.72 247 HIS A N 1
ATOM 1987 C CA . HIS A 1 247 ? -23.680 -3.788 13.253 1.00 60.72 247 HIS A CA 1
ATOM 1988 C C . HIS A 1 247 ? -24.170 -3.815 14.703 1.00 60.72 247 HIS A C 1
ATOM 1990 O O . HIS A 1 247 ? -25.026 -4.620 15.069 1.00 60.72 247 HIS A O 1
ATOM 1996 N N . PHE A 1 248 ? -23.606 -2.946 15.540 1.00 65.62 248 PHE A N 1
ATOM 1997 C CA . PHE A 1 248 ? -24.042 -2.782 16.927 1.00 65.62 248 PHE A CA 1
ATOM 1998 C C . PHE A 1 248 ? -25.349 -1.998 16.970 1.00 65.62 248 PHE A C 1
ATOM 2000 O O . PHE A 1 248 ? -25.450 -0.930 16.365 1.00 65.62 248 PHE A O 1
ATOM 2007 N N . ARG A 1 249 ? -26.346 -2.510 17.695 1.00 66.06 249 ARG A N 1
ATOM 2008 C CA . ARG A 1 249 ? -27.546 -1.733 18.026 1.00 66.06 249 ARG A CA 1
ATOM 2009 C C . ARG A 1 249 ? -27.173 -0.627 19.013 1.00 66.06 249 ARG A C 1
ATOM 2011 O O . ARG A 1 249 ? -26.246 -0.792 19.812 1.00 66.06 249 ARG A O 1
ATOM 2018 N N . ASP A 1 250 ? -27.921 0.474 18.993 1.00 61.59 250 ASP A N 1
ATOM 2019 C CA . ASP A 1 250 ? -27.754 1.540 19.982 1.00 61.59 250 ASP A CA 1
ATOM 2020 C C . ASP A 1 250 ? -27.828 0.973 21.409 1.00 61.59 250 ASP A C 1
ATOM 2022 O O . ASP A 1 250 ? -28.742 0.225 21.761 1.00 61.59 250 ASP A O 1
ATOM 2026 N N . GLY A 1 251 ? -26.821 1.301 22.222 1.00 66.50 251 GLY A N 1
ATOM 2027 C CA . GLY A 1 251 ? -26.689 0.829 23.605 1.00 66.50 251 GLY A CA 1
ATOM 2028 C C . GLY A 1 251 ? -25.917 -0.483 23.803 1.00 66.50 251 GLY A C 1
ATOM 2029 O O . GLY A 1 251 ? -25.710 -0.873 24.955 1.00 66.50 251 GLY A O 1
ATOM 2030 N N . GLN A 1 252 ? -25.458 -1.150 22.736 1.00 75.31 252 GLN A N 1
ATOM 2031 C CA . GLN A 1 252 ? -24.540 -2.291 22.851 1.00 75.31 252 GLN A CA 1
ATOM 2032 C C . GLN A 1 252 ? -23.080 -1.831 23.002 1.00 75.31 252 GLN A C 1
ATOM 2034 O O . GLN A 1 252 ? -22.633 -0.868 22.374 1.00 75.31 252 GLN A O 1
ATOM 2039 N N . GLU A 1 253 ? -22.337 -2.533 23.853 1.00 77.81 253 GLU A N 1
ATOM 2040 C CA . GLU A 1 253 ? -20.901 -2.371 24.074 1.00 77.81 253 GLU A CA 1
ATOM 2041 C C . GLU A 1 253 ? -20.154 -3.562 23.446 1.00 77.81 253 GLU A C 1
ATOM 2043 O O . GLU A 1 253 ? -20.737 -4.618 23.201 1.00 77.81 253 GLU A O 1
ATOM 2048 N N . VAL A 1 254 ? -18.869 -3.379 23.138 1.00 78.25 254 VAL A N 1
ATOM 2049 C CA . VAL A 1 254 ? -18.010 -4.445 22.604 1.00 78.25 254 VAL A CA 1
ATOM 2050 C C . VAL A 1 254 ? -17.133 -4.947 23.742 1.00 78.25 254 VAL A C 1
ATOM 2052 O O . VAL A 1 254 ? -16.393 -4.154 24.326 1.00 78.25 254 VAL A O 1
ATOM 2055 N N . ASP A 1 255 ? -17.235 -6.234 24.052 1.00 79.56 255 ASP A N 1
ATOM 2056 C CA . ASP A 1 255 ? -16.501 -6.890 25.138 1.00 79.56 255 ASP A CA 1
ATOM 2057 C C . ASP A 1 255 ? -15.532 -7.946 24.593 1.00 79.56 255 ASP A C 1
ATOM 2059 O O . ASP A 1 255 ? -15.707 -8.456 23.482 1.00 79.56 255 ASP A O 1
ATOM 2063 N N . HIS A 1 256 ? -14.500 -8.238 25.382 1.00 83.06 256 HIS A N 1
ATOM 2064 C CA . HIS A 1 256 ? -13.485 -9.249 25.102 1.00 83.06 256 HIS A CA 1
ATOM 2065 C C . HIS A 1 256 ? -13.834 -10.530 25.856 1.00 83.06 256 HIS A C 1
ATOM 2067 O O . HIS A 1 256 ? -13.764 -10.542 27.083 1.00 83.06 256 HIS A O 1
ATOM 2073 N N . GLU A 1 257 ? -14.140 -11.621 25.152 1.00 82.88 257 GLU A N 1
ATOM 2074 C CA . GLU A 1 257 ? -14.525 -12.900 25.776 1.00 82.88 257 GLU A CA 1
ATOM 2075 C C . GLU A 1 257 ? -13.474 -13.392 26.780 1.00 82.88 257 GLU A C 1
ATOM 2077 O O . GLU A 1 257 ? -13.802 -13.837 27.878 1.00 82.88 257 GLU A O 1
ATOM 2082 N N . ASN A 1 258 ? -12.194 -13.252 26.430 1.00 80.56 258 ASN A N 1
ATOM 2083 C CA . ASN A 1 258 ? -11.077 -13.652 27.282 1.00 80.56 258 ASN A CA 1
ATOM 2084 C C . ASN A 1 258 ? -10.609 -12.571 28.279 1.00 80.56 258 ASN A C 1
ATOM 2086 O O . ASN A 1 258 ? -9.638 -12.793 29.003 1.00 80.56 258 ASN A O 1
ATOM 2090 N N . GLY A 1 259 ? -11.229 -11.385 28.294 1.00 75.69 259 GLY A N 1
ATOM 2091 C CA . GLY A 1 259 ? -10.820 -10.247 29.128 1.00 75.69 259 GLY A CA 1
ATOM 2092 C C . GLY A 1 259 ? -9.444 -9.642 28.795 1.00 75.69 259 GLY A C 1
ATOM 2093 O O . GLY A 1 259 ? -8.977 -8.743 29.499 1.00 75.69 259 GLY A O 1
ATOM 2094 N N . ASN A 1 260 ? -8.773 -10.105 27.735 1.00 76.31 260 ASN A N 1
ATOM 2095 C CA . ASN A 1 260 ? -7.500 -9.572 27.265 1.00 76.31 260 ASN A CA 1
ATOM 2096 C C . ASN A 1 260 ? -7.733 -8.439 26.258 1.00 76.31 260 ASN A C 1
ATOM 2098 O O . ASN A 1 260 ? -7.879 -8.665 25.058 1.00 76.31 260 ASN A O 1
ATOM 2102 N N . TYR A 1 261 ? -7.667 -7.197 26.739 1.00 76.00 261 TYR A N 1
ATOM 2103 C CA . TYR A 1 261 ? -7.927 -5.994 25.938 1.00 76.00 261 TYR A CA 1
ATOM 2104 C C . TYR A 1 261 ? -6.981 -5.777 24.738 1.00 76.00 261 TYR A C 1
ATOM 2106 O O . TYR A 1 261 ? -7.245 -4.915 23.894 1.00 76.00 261 TYR A O 1
ATOM 2114 N N . LEU A 1 262 ? -5.863 -6.509 24.657 1.00 76.69 262 LEU A N 1
ATOM 2115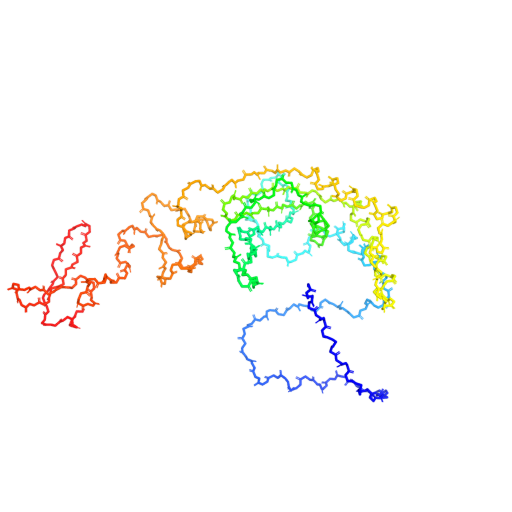 C CA . LEU A 1 262 ? -4.927 -6.444 23.528 1.00 76.69 262 LEU A CA 1
ATOM 2116 C C . LEU A 1 262 ? -5.286 -7.423 22.399 1.00 76.69 262 LEU A C 1
ATOM 2118 O O . LEU A 1 262 ? -4.868 -7.210 21.258 1.00 76.69 262 LEU A O 1
ATOM 2122 N N . ASP A 1 263 ? -6.082 -8.452 22.686 1.00 77.00 263 ASP A N 1
ATOM 2123 C CA . ASP A 1 263 ? -6.531 -9.438 21.707 1.00 77.00 263 ASP A CA 1
ATOM 2124 C C . ASP A 1 263 ? -7.810 -8.958 21.011 1.00 77.00 263 ASP A C 1
ATOM 2126 O O . ASP A 1 263 ? -8.919 -9.134 21.499 1.00 77.00 263 ASP A O 1
ATOM 2130 N N . ASN A 1 264 ? -7.658 -8.325 19.850 1.00 79.69 264 ASN A N 1
ATOM 2131 C CA . ASN A 1 264 ? -8.772 -7.769 19.076 1.00 79.69 264 ASN A CA 1
ATOM 2132 C C . ASN A 1 264 ? -9.202 -8.692 17.920 1.00 79.69 264 ASN A C 1
ATOM 2134 O O . ASN A 1 264 ? -9.667 -8.211 16.887 1.00 79.69 264 ASN A O 1
ATOM 2138 N N . THR A 1 265 ? -8.987 -10.005 18.047 1.00 76.94 265 THR A N 1
ATOM 2139 C CA . THR A 1 265 ? -9.415 -10.980 17.036 1.00 76.94 265 THR A CA 1
ATOM 2140 C C . THR A 1 265 ? -10.941 -11.082 16.973 1.00 76.94 265 THR A C 1
ATOM 2142 O O . THR A 1 265 ? -11.621 -10.970 17.988 1.00 76.94 265 THR A O 1
ATOM 2145 N N . ARG A 1 266 ? -11.501 -11.325 15.778 1.00 77.62 266 ARG A N 1
ATOM 2146 C CA . ARG A 1 266 ? -12.961 -11.367 15.555 1.00 77.62 266 ARG A CA 1
ATOM 2147 C C . ARG A 1 266 ? -13.692 -12.309 16.519 1.00 77.62 266 ARG A C 1
ATOM 2149 O O . ARG A 1 266 ? -14.752 -11.952 17.009 1.00 77.62 266 ARG A O 1
ATOM 2156 N N . GLY A 1 267 ? -13.129 -13.490 16.778 1.00 80.69 267 GLY A N 1
ATOM 2157 C CA . GLY A 1 267 ? -13.731 -14.481 17.677 1.00 80.69 267 GLY A CA 1
ATOM 2158 C C . GLY A 1 267 ? -13.719 -14.074 19.150 1.00 80.69 267 GLY A C 1
ATOM 2159 O O . GLY A 1 267 ? -14.517 -14.593 19.912 1.00 80.69 267 GLY A O 1
ATOM 2160 N N . ASN A 1 268 ? -12.851 -13.136 19.539 1.00 81.94 268 ASN A N 1
ATOM 2161 C CA . ASN A 1 268 ? -12.745 -12.661 20.913 1.00 81.94 268 ASN A CA 1
ATOM 2162 C C . ASN A 1 268 ? -13.637 -11.440 21.199 1.00 81.94 268 ASN A C 1
ATOM 2164 O O . ASN A 1 268 ? -13.748 -11.033 22.350 1.00 81.94 268 ASN A O 1
ATOM 2168 N N . LEU A 1 269 ? -14.242 -10.822 20.175 1.00 83.56 269 LEU A N 1
ATOM 2169 C CA . LEU A 1 269 ? -15.031 -9.594 20.309 1.00 83.56 269 LEU A CA 1
ATOM 2170 C C . LEU A 1 269 ? -16.529 -9.882 20.196 1.00 83.56 269 LEU A C 1
ATOM 2172 O O . LEU A 1 269 ? -16.990 -10.358 19.159 1.00 83.56 269 LEU A O 1
ATOM 2176 N N . HIS A 1 270 ? -17.305 -9.497 21.211 1.00 81.69 270 HIS A N 1
ATOM 2177 C CA . HIS A 1 270 ? -18.754 -9.731 21.245 1.00 81.69 270 HIS A CA 1
ATOM 2178 C C . HIS A 1 270 ? -19.553 -8.453 21.467 1.00 81.69 270 HIS A C 1
ATOM 2180 O O . HIS A 1 270 ? -19.154 -7.574 22.229 1.00 81.69 270 HIS A O 1
ATOM 2186 N N . ALA A 1 271 ? -20.715 -8.369 20.813 1.00 81.62 271 ALA A N 1
ATOM 2187 C CA . ALA A 1 271 ? -21.715 -7.347 21.092 1.00 81.62 271 ALA A CA 1
ATOM 2188 C C . ALA A 1 271 ? -22.504 -7.750 22.341 1.00 81.62 271 ALA A C 1
ATOM 2190 O O . ALA A 1 271 ? -23.315 -8.674 22.292 1.00 81.62 271 ALA A O 1
ATOM 2191 N N . VAL A 1 272 ? -22.296 -7.044 23.443 1.00 77.81 272 VAL A N 1
ATOM 2192 C CA . VAL A 1 272 ? -22.995 -7.294 24.706 1.00 77.81 272 VAL A CA 1
ATOM 2193 C C . VAL A 1 272 ? -23.816 -6.077 25.099 1.00 77.81 272 VAL A C 1
ATOM 2195 O O . VAL A 1 272 ? -23.482 -4.935 24.779 1.00 77.81 272 VAL A O 1
ATOM 2198 N N . SER A 1 273 ? -24.917 -6.285 25.812 1.00 78.62 273 SER A N 1
ATOM 2199 C CA . SER A 1 273 ? -25.565 -5.170 26.497 1.00 78.62 273 SER A CA 1
ATOM 2200 C C . SER A 1 273 ? -24.645 -4.627 27.595 1.00 78.62 273 SER A C 1
ATOM 2202 O O . SER A 1 273 ? -23.855 -5.359 28.194 1.00 78.62 273 SER A O 1
ATOM 2204 N N . ARG A 1 274 ? -24.790 -3.345 27.942 1.00 76.00 274 ARG A N 1
ATOM 2205 C CA . ARG A 1 274 ? -24.075 -2.752 29.085 1.00 76.00 274 ARG A CA 1
ATOM 2206 C C . ARG A 1 274 ? -24.264 -3.556 30.380 1.00 76.00 274 ARG A C 1
ATOM 2208 O O . ARG A 1 274 ? -23.357 -3.639 31.204 1.00 76.00 274 ARG A O 1
ATOM 2215 N N . THR A 1 275 ? -25.440 -4.153 30.577 1.00 75.56 275 THR A N 1
ATOM 2216 C CA . THR A 1 275 ? -25.734 -4.992 31.747 1.00 75.56 275 THR A CA 1
ATOM 2217 C C . THR A 1 275 ? -24.944 -6.298 31.734 1.00 75.56 275 THR A C 1
ATOM 2219 O O . THR A 1 275 ? -24.432 -6.693 32.778 1.00 75.56 275 THR A O 1
ATOM 2222 N N . GLU A 1 276 ? -24.820 -6.951 30.580 1.00 75.94 276 GLU A N 1
ATOM 2223 C CA . GLU A 1 276 ? -23.992 -8.152 30.414 1.00 75.94 276 GLU A CA 1
ATOM 2224 C C . GLU A 1 276 ? -22.506 -7.827 30.578 1.00 75.94 276 GLU A C 1
ATOM 2226 O O . GLU A 1 276 ? -21.832 -8.495 31.356 1.00 75.94 276 GLU A O 1
ATOM 2231 N N . ASN A 1 277 ? -22.022 -6.733 29.983 1.00 75.19 277 ASN A N 1
ATOM 2232 C CA . ASN A 1 277 ? -20.631 -6.300 30.139 1.00 75.19 277 ASN A CA 1
ATOM 2233 C C . ASN A 1 277 ? -20.267 -6.052 31.618 1.00 75.19 277 ASN A C 1
ATOM 2235 O O . ASN A 1 277 ? -19.268 -6.540 32.148 1.00 75.19 277 ASN A O 1
ATOM 2239 N N . LEU A 1 278 ? -21.142 -5.354 32.351 1.00 73.19 278 LEU A N 1
ATOM 2240 C CA . LEU A 1 278 ? -20.959 -5.121 33.787 1.00 73.19 278 LEU A CA 1
ATOM 2241 C C . LEU A 1 278 ? -21.009 -6.410 34.620 1.00 73.19 278 LEU A C 1
ATOM 2243 O O . LEU A 1 278 ? -20.379 -6.462 35.678 1.00 73.19 278 LEU A O 1
ATOM 2247 N N . ARG A 1 279 ? -21.739 -7.437 34.169 1.00 71.31 279 ARG A N 1
ATOM 2248 C CA . ARG A 1 279 ? -21.742 -8.764 34.802 1.00 71.31 279 ARG A CA 1
ATOM 2249 C C . ARG A 1 279 ? -20.458 -9.531 34.507 1.00 71.31 279 ARG A C 1
ATOM 2251 O O . ARG A 1 279 ? -19.971 -10.208 35.411 1.00 71.31 279 ARG A O 1
ATOM 2258 N N . ASN A 1 280 ? -19.891 -9.390 33.313 1.00 67.81 280 ASN A N 1
ATOM 2259 C CA . ASN A 1 280 ? -18.663 -10.068 32.896 1.00 67.81 280 ASN A CA 1
ATOM 2260 C C . ASN A 1 280 ? -17.404 -9.442 33.501 1.00 67.81 280 ASN A C 1
ATOM 2262 O O . ASN A 1 280 ? -16.454 -10.159 33.809 1.00 67.81 280 ASN A O 1
ATOM 2266 N N . ARG A 1 281 ? -17.427 -8.136 33.800 1.00 68.31 281 ARG A N 1
ATOM 2267 C CA . ARG A 1 281 ? -16.315 -7.405 34.427 1.00 68.31 281 ARG A CA 1
ATOM 2268 C C . ARG A 1 281 ? -15.703 -8.169 35.606 1.00 68.31 281 ARG A C 1
ATOM 2270 O O . ARG A 1 281 ? -16.429 -8.617 36.489 1.00 68.31 281 ARG A O 1
ATOM 2277 N N . GLY A 1 282 ? -14.375 -8.287 35.652 1.00 68.69 282 GLY A N 1
ATOM 2278 C CA . GLY A 1 282 ? -13.653 -8.924 36.762 1.00 68.69 282 GLY A CA 1
ATOM 2279 C C . GLY A 1 282 ? -13.961 -8.319 38.142 1.00 68.69 282 GLY A C 1
ATOM 2280 O O . GLY A 1 282 ? -14.571 -7.251 38.256 1.00 68.69 282 GLY A O 1
ATOM 2281 N N . LEU A 1 283 ? -13.545 -9.012 39.207 1.00 73.94 283 LEU A N 1
ATOM 2282 C CA . LEU A 1 283 ? -13.724 -8.537 40.583 1.00 73.94 283 LEU A CA 1
ATOM 2283 C C . LEU A 1 283 ? -13.090 -7.149 40.760 1.00 73.94 283 LEU A C 1
ATOM 2285 O O . LEU A 1 283 ? -12.001 -6.869 40.261 1.00 73.94 283 LEU A O 1
ATOM 2289 N N . LEU A 1 284 ? -13.791 -6.262 41.467 1.00 72.75 284 LEU A N 1
ATOM 2290 C CA . LEU A 1 284 ? -13.239 -4.963 41.843 1.00 72.75 284 LEU A CA 1
ATOM 2291 C C . LEU A 1 284 ? -12.091 -5.172 42.835 1.00 72.75 284 LEU A C 1
ATOM 2293 O O . LEU A 1 284 ? -12.180 -6.047 43.687 1.00 72.75 284 LEU A O 1
ATOM 2297 N N . ALA A 1 285 ? -11.060 -4.326 42.791 1.00 70.75 285 ALA A N 1
ATOM 2298 C CA . ALA A 1 285 ? -9.949 -4.388 43.750 1.00 70.75 285 ALA A CA 1
ATOM 2299 C C . ALA A 1 285 ? -10.397 -4.205 45.215 1.00 70.75 285 ALA A C 1
ATOM 2301 O O . ALA A 1 285 ? -9.719 -4.645 46.134 1.00 70.75 285 ALA A O 1
ATOM 2302 N N . SER A 1 286 ? -11.549 -3.565 45.432 1.00 74.06 286 SER A N 1
ATOM 2303 C CA . SER A 1 286 ? -12.188 -3.406 46.742 1.00 74.06 286 SER A CA 1
ATOM 2304 C C . SER A 1 286 ? -13.065 -4.593 47.156 1.00 74.06 286 SER A C 1
ATOM 2306 O O . SER A 1 286 ? -13.667 -4.558 48.227 1.00 74.06 286 SER A O 1
ATOM 2308 N N . ASN A 1 287 ? -13.193 -5.624 46.317 1.00 76.50 287 ASN A N 1
ATOM 2309 C CA . ASN A 1 287 ? -13.922 -6.833 46.667 1.00 76.50 287 ASN A CA 1
ATOM 2310 C C . ASN A 1 287 ? -13.062 -7.670 47.626 1.00 76.50 287 ASN A C 1
ATOM 2312 O O . ASN A 1 287 ? -12.053 -8.246 47.232 1.00 76.50 287 ASN A O 1
ATOM 2316 N N . THR A 1 288 ? -13.476 -7.718 48.889 1.00 75.12 288 THR A N 1
ATOM 2317 C CA . THR A 1 288 ? -12.794 -8.463 49.953 1.00 75.12 288 THR A CA 1
ATOM 2318 C C . THR A 1 288 ? -13.313 -9.890 50.122 1.00 75.12 288 THR A C 1
ATOM 2320 O O . THR A 1 288 ? -12.708 -10.664 50.854 1.00 75.12 288 THR A O 1
ATOM 2323 N N . SER A 1 289 ? -14.425 -10.248 49.470 1.00 78.25 289 SER A N 1
ATOM 2324 C CA . SER A 1 289 ? -15.023 -11.583 49.570 1.00 78.25 289 SER A CA 1
ATOM 2325 C C . SER A 1 289 ? -14.439 -12.576 48.567 1.00 78.25 289 SER A C 1
ATOM 2327 O O . SER A 1 289 ? -14.538 -13.774 48.791 1.00 78.25 289 SER A O 1
ATOM 2329 N N . GLY A 1 290 ? -13.852 -12.102 47.465 1.00 78.75 290 GLY A N 1
ATOM 2330 C CA . GLY A 1 290 ? -13.423 -12.943 46.345 1.00 78.75 290 GLY A CA 1
ATOM 2331 C C . GLY A 1 290 ? -14.569 -13.385 45.426 1.00 78.75 290 GLY A C 1
ATOM 2332 O O . GLY A 1 290 ? -14.310 -13.990 44.390 1.00 78.75 290 GLY A O 1
ATOM 2333 N N . TYR A 1 291 ? -15.821 -13.032 45.743 1.00 80.19 291 TYR A N 1
ATOM 2334 C CA . TYR A 1 291 ? -17.010 -13.454 44.997 1.00 80.19 291 TYR A CA 1
ATOM 2335 C C . TYR A 1 291 ? -17.889 -12.254 44.618 1.00 80.19 291 TYR A C 1
ATOM 2337 O O . TYR A 1 291 ? -18.055 -11.286 45.370 1.00 80.19 291 TYR A O 1
ATOM 2345 N N . LYS A 1 292 ? -18.470 -12.279 43.413 1.00 79.81 292 LYS A N 1
ATOM 2346 C CA . LYS A 1 292 ? -19.365 -11.207 42.945 1.00 79.81 292 LYS A CA 1
ATOM 2347 C C . LYS A 1 292 ? -20.683 -11.250 43.713 1.00 79.81 292 LYS A C 1
ATOM 2349 O O . LYS A 1 292 ? -21.323 -12.288 43.792 1.00 79.81 292 LYS A O 1
ATOM 2354 N N . GLY A 1 293 ? -21.120 -10.097 44.220 1.00 83.19 293 GLY A N 1
ATOM 2355 C CA . GLY A 1 293 ? -22.401 -9.986 44.927 1.00 83.19 293 GLY A CA 1
ATOM 2356 C C . GLY A 1 293 ? -22.399 -10.558 46.347 1.00 83.19 293 GLY A C 1
ATOM 2357 O O . GLY A 1 293 ? -23.463 -10.608 46.957 1.00 83.19 293 GLY A O 1
ATOM 2358 N N . VAL A 1 294 ? -21.234 -10.942 46.880 1.00 85.25 294 VAL A N 1
ATOM 2359 C CA . VAL A 1 294 ? -21.072 -11.438 48.253 1.00 85.25 294 VAL A CA 1
ATOM 2360 C C . VAL A 1 294 ? -20.354 -10.395 49.096 1.00 85.25 294 VAL A C 1
ATOM 2362 O O . VAL A 1 294 ? -19.302 -9.891 48.697 1.00 85.25 294 VAL A O 1
ATOM 2365 N N . SER A 1 295 ? -20.893 -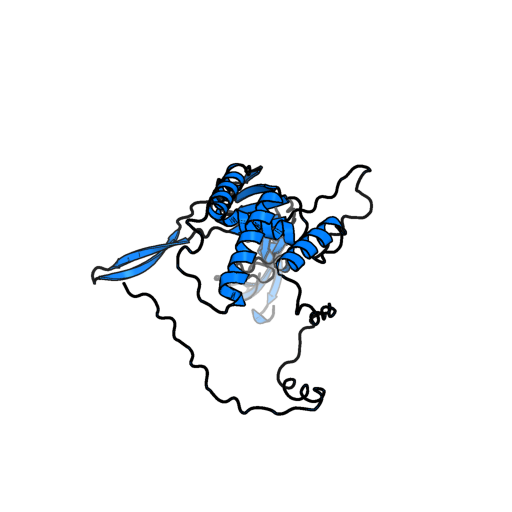10.080 50.269 1.00 88.12 295 SER A N 1
ATOM 2366 C CA . SER A 1 295 ? -20.273 -9.157 51.227 1.00 88.12 295 SER A CA 1
ATOM 2367 C C . SER A 1 295 ? -20.553 -9.566 52.669 1.00 88.12 295 SER A C 1
ATOM 2369 O O . SER A 1 295 ? -21.526 -10.262 52.942 1.00 88.12 295 SER A O 1
ATOM 2371 N N . TRP A 1 296 ? -19.716 -9.124 53.608 1.00 87.62 296 TRP A N 1
ATOM 2372 C CA . TRP A 1 296 ? -19.950 -9.351 55.033 1.00 87.62 296 TRP A CA 1
ATOM 2373 C C . TRP A 1 296 ? -21.032 -8.408 55.571 1.00 87.62 296 TRP A C 1
ATOM 2375 O O . TRP A 1 296 ? -20.922 -7.186 55.458 1.00 87.62 296 TRP A O 1
ATOM 2385 N N . SER A 1 297 ? -22.069 -8.971 56.189 1.00 87.25 297 SER A N 1
ATOM 2386 C CA . SER A 1 297 ? -23.130 -8.229 56.864 1.00 87.25 297 SER A CA 1
ATOM 2387 C C . SER A 1 297 ? -22.790 -8.094 58.347 1.00 87.25 297 SER A C 1
ATOM 2389 O O . SER A 1 297 ? -23.066 -8.995 59.138 1.00 87.25 297 SER A O 1
ATOM 2391 N N . GLY A 1 298 ? -22.218 -6.956 58.752 1.00 85.06 298 GLY A N 1
ATOM 2392 C CA . GLY A 1 298 ? -21.839 -6.720 60.154 1.00 85.06 298 GLY A CA 1
ATOM 2393 C C . GLY A 1 298 ? -23.014 -6.812 61.137 1.00 85.06 298 GLY A C 1
ATOM 2394 O O . GLY A 1 298 ? -22.833 -7.239 62.271 1.00 85.06 298 GLY A O 1
ATOM 2395 N N . ARG A 1 299 ? -24.233 -6.488 60.681 1.00 88.75 299 ARG A N 1
ATOM 2396 C CA . ARG A 1 299 ? -25.462 -6.576 61.486 1.00 88.75 299 ARG A CA 1
ATOM 2397 C C . ARG A 1 299 ? -25.858 -8.015 61.813 1.00 88.75 299 ARG A C 1
ATOM 2399 O O . ARG A 1 299 ? -26.295 -8.280 62.923 1.00 88.75 299 ARG A O 1
ATOM 2406 N N . ASN A 1 300 ? -25.753 -8.913 60.837 1.00 86.19 300 ASN A N 1
ATOM 2407 C CA . ASN A 1 300 ? -26.180 -10.306 60.989 1.00 86.19 300 ASN A CA 1
ATOM 2408 C C . ASN A 1 300 ? -25.015 -11.245 61.311 1.00 86.19 300 ASN A C 1
ATOM 2410 O O . ASN A 1 300 ? -25.244 -12.433 61.503 1.00 86.19 300 ASN A O 1
ATOM 2414 N N . GLN A 1 301 ? -23.785 -10.717 61.323 1.00 88.19 301 GLN A N 1
ATOM 2415 C CA . GLN A 1 301 ? -22.539 -11.470 61.461 1.00 88.19 301 GLN A CA 1
ATOM 2416 C C . GLN A 1 301 ? -22.466 -12.672 60.507 1.00 88.19 301 GLN A C 1
ATOM 2418 O O . GLN A 1 301 ? -22.068 -13.769 60.888 1.00 88.19 301 GLN A O 1
ATOM 2423 N N . LYS A 1 302 ? -22.895 -12.462 59.258 1.00 88.38 302 LYS A N 1
ATOM 2424 C CA . LYS A 1 302 ? -22.929 -13.481 58.203 1.00 88.38 302 LYS A CA 1
ATOM 2425 C C . LYS A 1 302 ? -22.526 -12.889 56.864 1.00 88.38 302 LYS A C 1
ATOM 2427 O O . LYS A 1 302 ? -22.693 -11.690 56.628 1.00 88.38 302 LYS A O 1
ATOM 2432 N N . TRP A 1 303 ? -22.047 -13.738 55.965 1.00 85.38 303 TRP A N 1
ATOM 2433 C CA . TRP A 1 303 ? -21.871 -13.376 54.564 1.00 85.38 303 TRP A CA 1
ATOM 2434 C C . TRP A 1 303 ? -23.240 -13.328 53.898 1.00 85.38 303 TRP A C 1
ATOM 2436 O O . TRP A 1 303 ? -24.053 -14.222 54.094 1.00 85.38 303 TRP A O 1
ATOM 2446 N N . GLU A 1 304 ? -23.532 -12.278 53.145 1.00 88.38 304 GLU A N 1
ATOM 2447 C CA . GLU A 1 304 ? -24.789 -12.146 52.412 1.00 88.38 304 GLU A CA 1
ATOM 2448 C C . GLU A 1 304 ? -24.529 -12.156 50.910 1.00 88.38 304 GLU A C 1
ATOM 2450 O O . GLU A 1 304 ? -23.644 -11.445 50.428 1.00 88.38 304 GLU A O 1
ATOM 2455 N N . ALA A 1 305 ? -25.324 -12.936 50.176 1.00 87.50 305 ALA A N 1
ATOM 2456 C CA . ALA A 1 305 ? -25.353 -12.891 48.721 1.00 87.50 305 ALA A CA 1
ATOM 2457 C C . ALA A 1 305 ? -26.534 -12.046 48.248 1.00 87.50 305 ALA A C 1
ATOM 2459 O O . ALA A 1 305 ? -27.690 -12.241 48.644 1.00 87.50 305 ALA A O 1
ATOM 2460 N N . ARG A 1 306 ? -26.241 -11.088 47.373 1.00 87.06 306 ARG A N 1
ATOM 2461 C CA . ARG A 1 306 ? -27.231 -10.212 46.758 1.00 87.06 306 ARG A CA 1
ATOM 2462 C C . ARG A 1 306 ? -26.966 -10.117 45.265 1.00 87.06 306 ARG A C 1
ATOM 2464 O O . ARG A 1 306 ? -25.842 -9.873 44.834 1.00 87.06 306 ARG A O 1
ATOM 2471 N N . VAL A 1 307 ? -28.026 -10.225 44.474 1.00 86.81 307 VAL A N 1
ATOM 2472 C CA . VAL A 1 307 ? -27.971 -10.035 43.022 1.00 86.81 307 VAL A CA 1
ATOM 2473 C C . VAL A 1 307 ? -28.738 -8.779 42.638 1.00 86.81 307 VAL A C 1
ATOM 2475 O O . VAL A 1 307 ? -29.743 -8.436 43.258 1.00 86.81 307 VAL A O 1
ATOM 2478 N N . ARG A 1 308 ? -28.270 -8.064 41.614 1.00 80.38 308 ARG A N 1
ATOM 2479 C CA . ARG A 1 308 ? -29.004 -6.938 41.031 1.00 80.38 308 ARG A CA 1
ATOM 2480 C C . ARG A 1 308 ? -29.538 -7.338 39.660 1.00 80.38 308 ARG A C 1
ATOM 2482 O O . ARG A 1 308 ? -28.764 -7.604 38.741 1.00 80.38 308 ARG A O 1
ATOM 2489 N N . VAL A 1 309 ? -30.859 -7.359 39.520 1.00 78.56 309 VAL A N 1
ATOM 2490 C CA . VAL A 1 309 ? -31.554 -7.657 38.260 1.00 78.56 309 VAL A CA 1
ATOM 2491 C C . VAL A 1 309 ? -32.445 -6.465 37.936 1.00 78.56 309 VAL A C 1
ATOM 2493 O O . VAL A 1 309 ? -33.214 -6.021 38.783 1.00 78.56 309 VAL A O 1
ATOM 2496 N N . ASN A 1 310 ? -32.297 -5.897 36.735 1.00 76.62 310 ASN A N 1
ATOM 2497 C CA . ASN A 1 310 ? -33.056 -4.723 36.279 1.00 76.62 310 ASN A CA 1
ATOM 2498 C C . ASN A 1 310 ? -33.015 -3.544 37.275 1.00 76.62 310 ASN A C 1
ATOM 2500 O O . ASN A 1 310 ? -34.027 -2.922 37.576 1.00 76.62 310 ASN A O 1
ATOM 2504 N N . GLY A 1 311 ? -31.839 -3.277 37.854 1.00 74.75 311 GLY A N 1
ATOM 2505 C CA . GLY A 1 311 ? -31.626 -2.195 38.827 1.00 74.75 311 GLY A CA 1
ATOM 2506 C C . GLY A 1 311 ? -32.082 -2.504 40.259 1.00 74.75 311 GLY A C 1
ATOM 2507 O O . GLY A 1 311 ? -31.560 -1.901 41.201 1.00 74.75 311 GLY A O 1
ATOM 2508 N N . ARG A 1 312 ? -32.958 -3.496 40.456 1.00 79.81 312 ARG A N 1
ATOM 2509 C CA . ARG A 1 312 ? -33.446 -3.904 41.777 1.00 79.81 312 ARG A CA 1
ATOM 2510 C C . ARG A 1 312 ? -32.488 -4.897 42.424 1.00 79.81 312 ARG A C 1
ATOM 2512 O O . ARG A 1 312 ? -32.060 -5.866 41.800 1.00 79.81 312 ARG A O 1
ATOM 2519 N N . GLN A 1 313 ? -32.121 -4.623 43.670 1.00 85.12 313 GLN A N 1
ATOM 2520 C CA . GLN A 1 313 ? -31.286 -5.513 44.468 1.00 85.12 313 GLN A CA 1
ATOM 2521 C C . GLN A 1 313 ? -32.178 -6.542 45.162 1.00 85.12 313 GLN A C 1
ATOM 2523 O O . GLN A 1 313 ? -33.095 -6.172 45.893 1.00 85.12 313 GLN A O 1
ATOM 2528 N N . THR A 1 314 ? -31.896 -7.817 44.930 1.00 88.62 314 THR A N 1
ATOM 2529 C CA . THR A 1 314 ? -32.588 -8.952 45.535 1.00 88.62 314 THR A CA 1
ATOM 2530 C C . THR A 1 314 ? -31.625 -9.648 46.484 1.00 88.62 314 THR A C 1
ATOM 2532 O O . THR A 1 314 ? -30.505 -10.000 46.103 1.00 88.62 314 THR A O 1
ATOM 2535 N N . PHE A 1 315 ? -32.053 -9.813 47.731 1.00 90.38 315 PHE A N 1
ATOM 2536 C CA . PHE A 1 315 ? -31.369 -10.659 48.701 1.00 90.38 315 PHE A CA 1
ATOM 2537 C C . PHE A 1 315 ? -31.618 -12.126 48.350 1.00 90.38 315 PHE A C 1
ATOM 2539 O O . PHE A 1 315 ? -32.757 -12.493 48.068 1.00 90.38 315 PHE A O 1
ATOM 2546 N N . LEU A 1 316 ? -30.559 -12.935 48.341 1.00 88.19 316 LEU A N 1
ATOM 2547 C CA . LEU A 1 316 ? -30.656 -14.365 48.061 1.00 88.19 316 LEU A CA 1
ATOM 2548 C C . LEU A 1 316 ? -30.652 -15.159 49.366 1.00 88.19 316 LEU A C 1
ATOM 2550 O O . LEU A 1 316 ? -31.624 -15.841 49.675 1.00 88.19 316 LEU A O 1
ATOM 2554 N N . CYS A 1 317 ? -29.567 -15.063 50.134 1.00 86.38 317 CYS A N 1
ATOM 2555 C CA . CYS A 1 317 ? -29.376 -15.833 51.361 1.00 86.38 317 CYS A CA 1
ATOM 2556 C C . CYS A 1 317 ? -28.182 -15.321 52.185 1.00 86.38 317 CYS A C 1
ATOM 2558 O O . CYS A 1 317 ? -27.423 -14.444 51.753 1.00 86.38 317 CYS A O 1
ATOM 2560 N N . TYR A 1 318 ? -28.052 -15.881 53.391 1.00 88.06 318 TYR A N 1
ATOM 2561 C CA . TYR A 1 318 ? -26.887 -15.729 54.258 1.00 88.06 318 TYR A CA 1
ATOM 2562 C C . TYR A 1 318 ? -26.077 -17.028 54.303 1.00 88.06 318 TYR A C 1
ATOM 2564 O O . TYR A 1 318 ? -26.661 -18.108 54.338 1.00 88.06 318 TYR A O 1
ATOM 2572 N N . PHE A 1 319 ? -24.759 -16.896 54.416 1.00 84.12 319 PHE A N 1
ATOM 2573 C CA . PHE A 1 319 ? -23.791 -17.979 54.574 1.00 84.12 319 PHE A CA 1
ATOM 2574 C C . PHE A 1 319 ? -22.926 -17.741 55.811 1.00 84.12 319 PHE A C 1
ATOM 2576 O O . PHE A 1 319 ? -22.730 -16.595 56.238 1.00 84.12 319 PHE A O 1
ATOM 2583 N N . ASN A 1 320 ? -22.393 -18.817 56.390 1.00 82.56 320 ASN A N 1
ATOM 2584 C CA . ASN A 1 320 ? -21.509 -18.710 57.550 1.00 82.56 320 ASN A CA 1
ATOM 2585 C C . ASN A 1 320 ? -20.065 -18.417 57.123 1.00 82.56 320 ASN A C 1
ATOM 2587 O O . ASN A 1 320 ? -19.323 -17.769 57.861 1.00 82.56 320 ASN A O 1
ATOM 2591 N N . SER A 1 321 ? -19.688 -18.804 55.905 1.00 74.56 321 SER A N 1
ATOM 2592 C CA . SER A 1 321 ? -18.392 -18.490 55.307 1.00 74.56 321 SER A CA 1
ATOM 2593 C C . SER A 1 321 ? -18.538 -17.993 53.864 1.00 74.56 321 SER A C 1
ATOM 2595 O O . SER A 1 321 ? -19.516 -18.290 53.186 1.00 74.56 321 SER A O 1
ATOM 2597 N N . ALA A 1 322 ? -17.562 -17.218 53.379 1.00 64.12 322 ALA A N 1
ATOM 2598 C CA . ALA A 1 322 ? -17.562 -16.735 51.996 1.00 64.12 322 ALA A CA 1
ATOM 2599 C C . ALA A 1 322 ? -17.349 -17.863 50.969 1.00 64.12 322 ALA A C 1
ATOM 2601 O O . ALA A 1 322 ? -17.705 -17.689 49.814 1.00 64.12 322 ALA A O 1
ATOM 2602 N N . MET A 1 323 ? -16.759 -18.994 51.377 1.00 65.69 323 MET A N 1
ATOM 2603 C CA . MET A 1 323 ? -16.450 -20.138 50.505 1.00 65.69 323 MET A CA 1
ATOM 2604 C C . MET A 1 323 ? -17.657 -21.067 50.285 1.00 65.69 323 MET A C 1
ATOM 2606 O O . MET A 1 323 ? -17.634 -21.881 49.373 1.00 65.69 323 MET A O 1
ATOM 2610 N N . GLU A 1 324 ? -18.711 -20.939 51.097 1.00 60.72 324 GLU A N 1
ATOM 2611 C CA . GLU A 1 324 ? -19.974 -21.680 50.940 1.00 60.72 324 GLU A CA 1
ATOM 2612 C C . GLU A 1 324 ? -20.870 -21.150 49.799 1.00 60.72 324 GLU A C 1
ATOM 2614 O O . GLU A 1 324 ? -21.958 -21.691 49.599 1.00 60.72 324 GLU A O 1
ATOM 2619 N N . VAL A 1 325 ? -20.444 -20.095 49.088 1.00 52.62 325 VAL A N 1
ATOM 2620 C CA . VAL A 1 325 ? -21.206 -19.422 48.017 1.00 52.62 325 VAL A CA 1
ATOM 2621 C C . VAL A 1 325 ? -20.881 -19.980 46.640 1.00 52.62 325 VAL A C 1
ATOM 2623 O O . VAL A 1 325 ? -21.841 -20.216 45.874 1.00 52.62 325 VAL A O 1
#

Secondary structure (DSSP, 8-state):
--PPP-PPPP-----PPPPS-----S--SSS-SS-----PPPPP----S--SS--HHHHHHHHHHHHHH-TT---S------TT---TT-----EEEEEEEEPSEEEEEEE-TTS-EEEEEEE----S-SS--GGGHHHHHHHHHHTT-SEEEEEEEETTTEEEEEEEE--HHHHHHHHHHHHHHIIIIITTT-PPPTTTTTT-HHHHHHHHHHHHHHHHS-EEEEEPPPSS---HHHHHHHHTT--PPTTEEEEETTS-TT---GGGEEEEEHHHHHHHSPPPTT-SSSSTTEEEETTTTEEEEEEEETTEEEEEEEESSGGG-

Foldseek 3Di:
DDDDDDDDDDDDDDDDDDDDDDDPPPDPPPPPPDDDDDDDDDDDDPDPDPPPPDALVNVVVVLVVCLVPDVDDDDDPDPPDPPPPDPPPDDDADAAEAEAEDEQWDWDWDQDPVRDTDIDIDRHHPFFDQFFDLVCQVVRLVVCSNNSGQKYWYWGGYPAWGIWIWIAGHDPVLVVLVSVVVSCCCVVDVVVVHDADPPNCVPPPSVVVSSVVSVCRRHPTHTPDDDTDDDDDDQPLVVLQVVVPDDADPQWDWAFCVNPSVPSDNVRIDTHHPVVRVVVDDDDPPPPLNDPQWDQDPVVRWIWHWDADPNDIDTDDTHRHSVVD